Protein AF-A0A9D8WS83-F1 (afdb_monomer)

pLDDT: mean 85.5, std 15.94, range [33.78, 98.44]

Secondary structure (DSSP, 8-state):
------------S-----------THHHHHHHHHHHHHH-TTHHHHHHTT--HHHHHT--SHHHHHHHHHHH---SS-EEEETTEEEEE-SPPTTTSPPP-S-TT-EEEEE-SSEEEEEES-B-TT-HHHHHHHSHHHHTTTGGG-SEEEEE-TT---B-SHHHHHHHHHHHHTT--SEEEEEE-TT--GGG-THHHHHHHHTTTS-GGGEEEEES------SEEEEEEEEETTEEEEEEEEE-TTS---TTB--TTT-BPPSEE--TTTHHHHHHHTT---TT----

Mean predicted aligned error: 8.08 Å

Sequence (288 aa):
MKKVLSSLILIFLVLFSTYGASKNLKREKQIIYEVLSTQYAGFEDMTKKGFTKRKLKSAHDYDQLKDLLHTYINDSHLNIMIDDERIFSHAADSNTTNKSTDSANLFFYKETSNTLYIRCNDCTDSTPEYQKLGSSEFAFYRAELYDYIVLDFRSNAGGSDHPQMYFFYGLNKCNYNGTIIIVQDRWCFSSGEIYRTFYATCKDKFDMNKAFLVGTNSGGAQLYGNCILVEKENVRFFLPTTRMDDVELIEKYEGEGKGYKPDIYATKENLKEVIENLGADLSGIEFR

Foldseek 3Di:
DDDDDDPDDPPPDPPDPPVPPAPACPVVLVVVCVCCVPFFPCSVQLVVLPDDSVCSVPQRHLVSNLVSCVSRDQAQQKWKFFLNHTSDHLADDCVPAPAFPDDQQDWDWDDDPAEIEIAGNECAPVRVSNLLLLDPVNQAPPQQRHLEYEAHLELRAAHDLRSVLSSLVNCLVNLPAHAYEYEYDQNQHDSSLVVLSNCVRP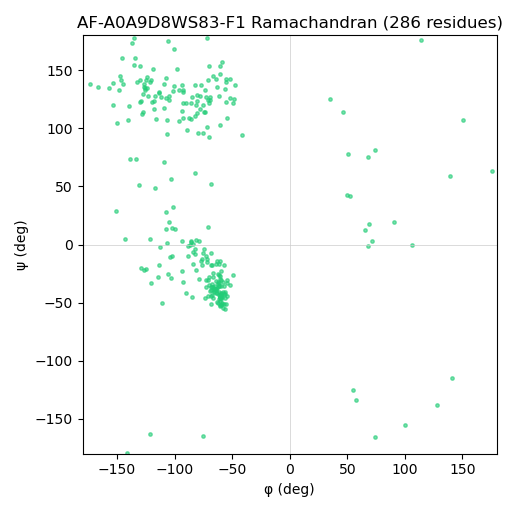VVRYDCVRYWYEEAAYQAHHQFDDWDWDDDPRMIIGHGRDGPPVRPDDPQQPHRRGHGGTPYYDGLVCRVVVVVVVPDDCPPPHGD

Solvent-accessible surface area (backbone atoms only — not comparable to full-atom values): 15866 Å² total; per-residue (Å²): 132,90,77,91,90,82,92,74,80,96,75,86,86,82,71,87,67,85,67,67,74,72,60,81,52,68,64,58,51,49,50,51,50,52,48,36,74,74,52,35,46,62,39,64,59,18,42,76,74,64,56,47,73,69,62,58,66,67,37,70,44,68,65,50,41,24,56,52,48,62,72,46,54,76,49,29,64,39,34,36,28,48,76,86,42,78,50,43,66,43,57,66,56,76,89,84,48,85,68,52,77,61,59,64,75,36,56,51,73,48,78,46,95,36,15,42,37,36,40,37,24,37,31,41,79,87,38,70,54,38,46,48,50,32,29,68,79,50,23,41,76,55,55,71,78,25,58,21,38,36,42,37,21,43,42,4,64,15,63,40,56,61,31,60,47,42,22,47,53,27,36,58,73,69,61,56,80,50,34,40,36,40,33,37,20,41,42,7,18,39,46,23,42,44,67,58,57,45,46,78,70,33,61,93,77,39,69,65,93,37,53,43,39,34,17,37,40,23,19,13,28,70,58,54,37,68,70,45,82,46,78,55,91,60,35,38,33,38,35,28,52,34,65,40,83,88,56,87,74,57,92,47,51,73,41,55,52,44,8,40,54,40,80,43,79,32,50,86,90,47,36,64,60,56,46,39,76,74,68,37,49,58,77,94,66,80,91,90

Structure (mmCIF, N/CA/C/O backbone):
data_AF-A0A9D8WS83-F1
#
_entry.id   AF-A0A9D8WS83-F1
#
loop_
_atom_site.group_PDB
_atom_site.id
_atom_site.type_symbol
_atom_site.label_atom_id
_atom_site.label_alt_id
_atom_site.label_comp_id
_atom_site.label_asym_id
_atom_site.label_entity_id
_atom_site.label_seq_id
_atom_site.pdbx_PDB_ins_code
_atom_site.Cartn_x
_atom_site.Cartn_y
_atom_site.Cartn_z
_atom_site.occupancy
_atom_site.B_iso_or_equiv
_atom_site.auth_seq_id
_atom_site.auth_comp_id
_atom_site.auth_asym_id
_atom_site.auth_atom_id
_atom_site.pdbx_PDB_model_num
ATOM 1 N N . MET A 1 1 ? 21.452 69.854 -35.857 1.00 36.94 1 MET A N 1
ATOM 2 C CA . MET A 1 1 ? 20.322 69.583 -36.777 1.00 36.94 1 MET A CA 1
ATOM 3 C C . MET A 1 1 ? 20.115 68.077 -36.864 1.00 36.94 1 MET A C 1
ATOM 5 O O . MET A 1 1 ? 21.103 67.413 -37.114 1.00 36.94 1 MET A O 1
ATOM 9 N N . LYS A 1 2 ? 18.872 67.601 -36.631 1.00 35.62 2 LYS A N 1
ATOM 10 C CA . LYS A 1 2 ? 18.161 66.475 -37.301 1.00 35.62 2 LYS A CA 1
ATOM 11 C C . LYS A 1 2 ? 19.030 65.268 -37.729 1.00 35.62 2 LYS A C 1
ATOM 13 O O . LYS A 1 2 ? 19.905 65.451 -38.554 1.00 35.62 2 LYS A O 1
ATOM 18 N N . LYS A 1 3 ? 18.801 64.003 -37.370 1.00 36.00 3 LYS A N 1
ATOM 19 C CA . LYS A 1 3 ? 17.596 63.181 -37.113 1.00 36.00 3 LYS A CA 1
ATOM 20 C C . LYS A 1 3 ? 18.138 61.830 -36.576 1.00 36.00 3 LYS A C 1
ATOM 22 O O . LYS A 1 3 ? 19.222 61.432 -36.975 1.00 36.00 3 LYS A O 1
ATOM 27 N N . VAL A 1 4 ? 17.535 61.216 -35.555 1.00 43.12 4 VAL A N 1
ATOM 28 C CA . VAL A 1 4 ? 16.593 60.079 -35.683 1.00 43.12 4 VAL A CA 1
ATOM 29 C C . VAL A 1 4 ? 17.092 58.988 -36.640 1.00 43.12 4 VAL A C 1
ATOM 31 O O . VAL A 1 4 ? 17.139 59.247 -37.838 1.00 43.12 4 VAL A O 1
ATOM 34 N N . LEU A 1 5 ? 17.376 57.788 -36.109 1.00 34.88 5 LEU A N 1
ATOM 35 C CA . LEU A 1 5 ? 16.748 56.497 -36.464 1.00 34.88 5 LEU A CA 1
ATOM 36 C C . LEU A 1 5 ? 17.737 55.326 -36.265 1.00 34.88 5 LEU A C 1
ATOM 38 O O . LEU A 1 5 ? 18.630 55.159 -37.082 1.00 34.88 5 LEU A O 1
ATOM 42 N N . SER A 1 6 ? 17.536 54.504 -35.227 1.00 36.91 6 SER A N 1
ATOM 43 C CA . SER A 1 6 ? 17.669 53.030 -35.291 1.00 36.91 6 SER A CA 1
ATOM 44 C C . SER A 1 6 ? 17.473 52.400 -33.906 1.00 36.91 6 SER A C 1
ATOM 46 O O . SER A 1 6 ? 18.365 51.767 -33.348 1.00 36.91 6 SER A O 1
ATOM 48 N N . SER A 1 7 ? 16.270 52.566 -33.353 1.00 43.56 7 SER A N 1
ATOM 49 C CA . SER A 1 7 ? 15.698 51.573 -32.445 1.00 43.56 7 SER A CA 1
ATOM 50 C C . SER A 1 7 ? 15.142 50.454 -33.319 1.00 43.56 7 SER A C 1
ATOM 52 O O . SER A 1 7 ? 14.039 50.593 -33.835 1.00 43.56 7 SER A O 1
ATOM 54 N N . LEU A 1 8 ? 15.893 49.378 -33.542 1.00 36.06 8 LEU A N 1
ATOM 55 C CA . LEU A 1 8 ? 15.329 48.155 -34.110 1.00 36.06 8 LEU A CA 1
ATOM 56 C C . LEU A 1 8 ? 16.099 46.930 -33.598 1.00 36.06 8 LEU A C 1
ATOM 58 O O . LEU A 1 8 ? 17.194 46.625 -34.048 1.00 36.06 8 LEU A O 1
ATOM 62 N N . ILE A 1 9 ? 15.437 46.238 -32.667 1.00 41.34 9 ILE A N 1
ATOM 63 C CA . ILE A 1 9 ? 15.479 44.784 -32.480 1.00 41.34 9 ILE A CA 1
ATOM 64 C C . ILE A 1 9 ? 16.823 44.224 -31.985 1.00 41.34 9 ILE A C 1
ATOM 66 O O . ILE A 1 9 ? 17.549 43.540 -32.694 1.00 41.34 9 ILE A O 1
ATOM 70 N N . LEU A 1 10 ? 17.085 44.427 -30.691 1.00 33.78 10 LEU A N 1
ATOM 71 C CA . LEU A 1 10 ? 17.868 43.488 -29.879 1.00 33.78 10 LEU A CA 1
ATOM 72 C C . LEU A 1 10 ? 16.980 42.924 -28.758 1.00 33.78 10 LEU A C 1
ATOM 74 O O . LEU A 1 10 ? 17.303 42.955 -27.577 1.00 33.78 10 LEU A O 1
ATOM 78 N N . ILE A 1 11 ? 15.795 42.468 -29.148 1.00 42.25 11 ILE A N 1
ATOM 79 C CA . ILE A 1 11 ? 14.919 41.612 -28.353 1.00 42.25 11 ILE A CA 1
ATOM 80 C C . ILE A 1 11 ? 14.624 40.456 -29.296 1.00 42.25 11 ILE A C 1
ATOM 82 O O . ILE A 1 11 ? 14.053 40.714 -30.346 1.00 42.25 11 ILE A O 1
ATOM 86 N N . PHE A 1 12 ? 15.106 39.263 -28.943 1.00 36.16 12 PHE A N 1
ATOM 87 C CA . PHE A 1 12 ? 14.869 37.916 -29.504 1.00 36.16 12 PHE A CA 1
ATOM 88 C C . PHE A 1 12 ? 16.178 37.109 -29.560 1.00 36.16 12 PHE A C 1
ATOM 90 O O . PHE A 1 12 ? 16.621 36.669 -30.611 1.00 36.16 12 PHE A O 1
ATOM 97 N N . LEU A 1 13 ? 16.815 36.909 -28.404 1.00 36.78 13 LEU A N 1
ATOM 98 C CA . LEU A 1 13 ? 17.758 35.796 -28.195 1.00 36.78 13 LEU A CA 1
ATOM 99 C C . LEU A 1 13 ? 17.787 35.343 -26.726 1.00 36.78 13 LEU A C 1
ATOM 101 O O . LEU A 1 13 ? 18.776 34.829 -26.225 1.00 36.78 13 LEU A O 1
ATOM 105 N N . VAL A 1 14 ? 16.655 35.518 -26.041 1.00 37.53 14 VAL A N 1
ATOM 106 C CA . VAL A 1 14 ? 16.323 34.800 -24.804 1.00 37.53 14 VAL A CA 1
ATOM 107 C C . VAL A 1 14 ? 14.905 34.257 -24.972 1.00 37.53 14 VAL A C 1
ATOM 109 O O . VAL A 1 14 ? 14.004 34.507 -24.181 1.00 37.53 14 VAL A O 1
ATOM 112 N N . LEU A 1 15 ? 14.677 33.563 -26.088 1.00 37.34 15 LEU A N 1
ATOM 113 C CA . LEU A 1 15 ? 13.663 32.526 -26.096 1.00 37.34 15 LEU A CA 1
ATOM 114 C C . LEU A 1 15 ? 14.368 31.268 -25.630 1.00 37.34 15 LEU A C 1
ATOM 116 O O . LEU A 1 15 ? 15.224 30.720 -26.321 1.00 37.34 15 LEU A O 1
ATOM 120 N N . PHE A 1 16 ? 14.009 30.873 -24.417 1.00 39.00 16 PHE A N 1
ATOM 121 C CA . PHE A 1 16 ? 14.108 29.519 -23.921 1.00 39.00 16 PHE A CA 1
ATOM 122 C C . PHE A 1 16 ? 13.664 28.539 -25.011 1.00 39.00 16 PHE A C 1
ATOM 124 O O . PHE A 1 16 ? 12.487 28.229 -25.158 1.00 39.00 16 PHE A O 1
ATOM 131 N N . SER A 1 17 ? 14.622 28.030 -25.773 1.00 36.72 17 SER A N 1
ATOM 132 C CA . SER A 1 17 ? 14.524 26.707 -26.354 1.00 36.72 17 SER A CA 1
ATOM 133 C C . SER A 1 17 ? 15.529 25.828 -25.625 1.00 36.72 17 SER A C 1
ATOM 135 O O . SER A 1 17 ? 16.507 25.355 -26.196 1.00 36.72 17 SER A O 1
ATOM 137 N N . THR A 1 18 ? 15.238 25.520 -24.362 1.00 41.53 18 THR A N 1
ATOM 138 C CA . THR A 1 18 ? 15.530 24.183 -23.831 1.00 41.53 18 THR A CA 1
ATOM 139 C C . THR A 1 18 ? 14.594 23.178 -24.519 1.00 41.53 18 THR A C 1
ATOM 141 O O . THR A 1 18 ? 13.868 22.433 -23.876 1.00 41.53 18 THR A O 1
ATOM 144 N N . TYR A 1 19 ? 14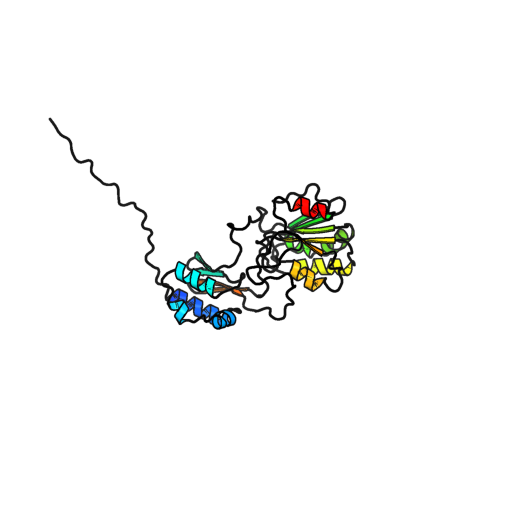.561 23.198 -25.855 1.00 42.25 19 TYR A N 1
ATOM 145 C CA . TYR A 1 19 ? 14.151 22.061 -26.653 1.00 42.25 19 TYR A CA 1
ATOM 146 C C . TYR A 1 19 ? 15.348 21.131 -26.574 1.00 42.25 19 TYR A C 1
ATOM 148 O O . TYR A 1 19 ? 16.372 21.361 -27.220 1.00 42.25 19 TYR A O 1
ATOM 156 N N . GLY A 1 20 ? 15.251 20.187 -25.639 1.00 41.47 20 GLY A N 1
ATOM 157 C CA . GLY A 1 20 ? 16.303 19.240 -25.331 1.00 41.47 20 GLY A CA 1
ATOM 158 C C . GLY A 1 20 ? 16.832 18.621 -26.615 1.00 41.47 20 GLY A C 1
ATOM 159 O O . GLY A 1 20 ? 16.077 18.055 -27.405 1.00 41.47 20 GLY A O 1
ATOM 160 N N . ALA A 1 21 ? 18.144 18.718 -26.822 1.00 44.22 21 ALA A N 1
ATOM 161 C CA . ALA A 1 21 ? 18.814 17.766 -27.686 1.00 44.22 21 ALA A CA 1
ATOM 162 C C . ALA A 1 21 ? 18.365 16.374 -27.219 1.00 44.22 21 ALA A C 1
ATOM 164 O O . ALA A 1 21 ? 18.505 16.076 -26.031 1.00 44.22 21 ALA A O 1
ATOM 165 N N . SER A 1 22 ? 17.763 15.566 -28.103 1.00 52.84 22 SER A N 1
ATOM 166 C CA . SER A 1 22 ? 17.285 14.235 -27.725 1.00 52.84 22 SER A CA 1
ATOM 167 C C . SER A 1 22 ? 18.463 13.482 -27.118 1.00 52.84 22 SER A C 1
ATOM 169 O O . SER A 1 22 ? 19.432 13.166 -27.822 1.00 52.84 22 SER A O 1
ATOM 171 N N . LYS A 1 23 ? 18.439 13.262 -25.803 1.00 64.88 23 LYS A N 1
ATOM 172 C CA . LYS A 1 23 ? 19.527 12.566 -25.131 1.00 64.88 23 LYS A CA 1
ATOM 173 C C . LYS A 1 23 ? 19.587 11.171 -25.738 1.00 64.88 23 LYS A C 1
ATOM 175 O O . LYS A 1 23 ? 18.567 10.505 -25.882 1.00 64.88 23 LYS A O 1
ATOM 180 N N . ASN A 1 24 ? 20.759 10.751 -26.201 1.00 75.44 24 ASN A N 1
ATOM 181 C CA . ASN A 1 24 ? 20.899 9.448 -26.837 1.00 75.44 24 ASN A CA 1
ATOM 182 C C . ASN A 1 24 ? 20.756 8.348 -25.774 1.00 75.44 24 ASN A C 1
ATOM 184 O O . ASN A 1 24 ? 21.750 7.935 -25.191 1.00 75.44 24 ASN A O 1
ATOM 188 N N . LEU A 1 25 ? 19.533 7.845 -25.576 1.00 88.31 25 LEU A N 1
ATOM 189 C CA . LEU A 1 25 ? 19.180 6.863 -24.539 1.00 88.31 25 LEU A CA 1
ATOM 190 C C . LEU A 1 25 ? 19.727 5.445 -24.789 1.00 88.31 25 LEU A C 1
ATOM 192 O O . LEU A 1 25 ? 19.215 4.459 -24.254 1.00 88.31 25 LEU A O 1
ATOM 196 N N . LYS A 1 26 ? 20.689 5.264 -25.702 1.00 92.50 26 LYS A N 1
ATOM 197 C CA . LYS A 1 26 ? 21.159 3.927 -26.095 1.00 92.50 26 LYS A CA 1
ATOM 198 C C . LYS A 1 26 ? 21.752 3.170 -24.907 1.00 92.50 26 LYS A C 1
ATOM 200 O O . LYS A 1 26 ? 21.512 1.964 -24.801 1.00 92.50 26 LYS A O 1
ATOM 205 N N . ARG A 1 27 ? 22.520 3.854 -24.052 1.00 94.19 27 ARG A N 1
ATOM 206 C CA . ARG A 1 27 ? 23.183 3.236 -22.899 1.00 94.19 27 ARG A CA 1
ATOM 207 C C . ARG A 1 27 ? 22.172 2.914 -21.803 1.00 94.19 27 ARG A C 1
ATOM 209 O O . ARG A 1 27 ? 22.120 1.776 -21.346 1.00 94.19 27 ARG A O 1
ATOM 216 N N . GLU A 1 28 ? 21.301 3.859 -21.491 1.00 95.19 28 GLU A N 1
ATOM 217 C CA . GLU A 1 28 ? 20.259 3.764 -20.473 1.00 95.19 28 GLU A CA 1
ATOM 218 C C . GLU A 1 28 ? 19.270 2.648 -20.805 1.00 95.19 28 GLU A C 1
ATOM 220 O O . GLU A 1 28 ? 19.011 1.782 -19.977 1.00 95.19 28 GLU A O 1
ATOM 225 N N . LYS A 1 29 ? 18.797 2.566 -22.057 1.00 96.00 29 LYS A N 1
ATOM 226 C CA . LYS A 1 29 ? 17.939 1.459 -22.514 1.00 96.00 29 LYS A CA 1
ATOM 227 C C . LYS A 1 29 ? 18.622 0.098 -22.386 1.00 96.00 29 LYS A C 1
ATOM 229 O O . LYS A 1 29 ? 17.960 -0.903 -22.121 1.00 96.00 29 LYS A O 1
ATOM 234 N N . GLN A 1 30 ? 19.936 0.023 -22.608 1.00 96.69 30 GLN A N 1
ATOM 235 C CA . GLN A 1 30 ? 20.667 -1.226 -22.412 1.00 96.69 30 GLN A CA 1
ATOM 236 C C . GLN A 1 30 ? 20.700 -1.617 -20.932 1.00 96.69 30 GLN A C 1
ATOM 238 O O . GLN A 1 30 ? 20.410 -2.773 -20.635 1.00 96.69 30 GLN A O 1
ATOM 243 N N . ILE A 1 31 ? 21.000 -0.665 -20.047 1.00 97.38 31 ILE A N 1
ATOM 244 C CA . ILE A 1 31 ? 21.017 -0.865 -18.593 1.00 97.38 31 ILE A CA 1
ATOM 245 C C . ILE A 1 31 ? 19.630 -1.284 -18.093 1.00 97.38 31 ILE A C 1
ATOM 247 O O . ILE A 1 31 ? 19.518 -2.292 -17.405 1.00 97.38 31 ILE A O 1
ATOM 251 N N . ILE A 1 32 ? 18.570 -0.578 -18.502 1.00 97.50 32 ILE A N 1
ATOM 252 C CA . ILE A 1 32 ? 17.177 -0.902 -18.155 1.00 97.50 32 ILE A CA 1
ATOM 253 C C . ILE A 1 32 ? 16.830 -2.324 -18.553 1.00 97.50 32 ILE A C 1
ATOM 255 O O . ILE A 1 32 ? 16.353 -3.087 -17.720 1.00 97.50 32 ILE A O 1
ATOM 259 N N . TYR A 1 33 ? 17.098 -2.714 -19.800 1.00 97.81 33 TYR A N 1
ATOM 260 C CA . TYR A 1 33 ? 16.803 -4.079 -20.217 1.00 97.81 33 TYR A CA 1
ATOM 261 C C . TYR A 1 33 ? 17.580 -5.106 -19.394 1.00 97.81 33 TYR A C 1
ATOM 263 O O . TYR A 1 33 ? 17.004 -6.098 -18.971 1.00 97.81 33 TYR A O 1
ATOM 271 N N . GLU A 1 34 ? 18.879 -4.881 -19.189 1.00 98.06 34 GLU A N 1
ATOM 272 C CA . GLU A 1 34 ? 19.750 -5.796 -18.453 1.00 98.06 34 GLU A CA 1
ATOM 273 C C . GLU A 1 34 ? 19.267 -5.988 -17.014 1.00 98.06 34 GLU A C 1
ATOM 275 O O . GLU A 1 34 ? 19.015 -7.124 -16.613 1.00 98.06 34 GLU A O 1
ATOM 280 N N . VAL A 1 35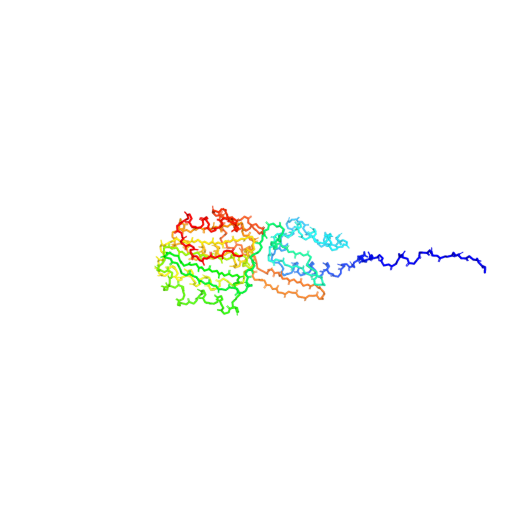 ? 19.051 -4.895 -16.277 1.00 97.94 35 VAL A N 1
ATOM 281 C CA . VAL A 1 35 ? 18.595 -4.932 -14.882 1.00 97.94 35 VAL A CA 1
ATOM 282 C C . VAL A 1 35 ? 17.209 -5.565 -14.778 1.00 97.94 35 VAL A C 1
ATOM 284 O O . VAL A 1 35 ? 17.042 -6.509 -14.009 1.00 97.94 35 VAL A O 1
ATOM 287 N N . LEU A 1 36 ? 16.240 -5.134 -15.597 1.00 97.31 36 LEU A N 1
ATOM 288 C CA . LEU A 1 36 ? 14.902 -5.728 -15.576 1.00 97.31 36 LEU A CA 1
ATOM 289 C C . LEU A 1 36 ? 14.954 -7.226 -15.913 1.00 97.31 36 LEU A C 1
ATOM 291 O O . LEU A 1 36 ? 14.380 -8.036 -15.202 1.00 97.31 36 LEU A O 1
ATOM 295 N N . SER A 1 37 ? 15.701 -7.629 -16.941 1.00 97.38 37 SER A N 1
ATOM 296 C CA . SER A 1 37 ? 15.745 -9.037 -17.363 1.00 97.38 37 SER A CA 1
ATOM 297 C C . SER A 1 37 ? 16.433 -9.993 -16.388 1.00 97.38 37 SER A C 1
ATOM 299 O O . SER A 1 37 ? 16.271 -11.202 -16.524 1.00 97.38 37 SER A O 1
ATOM 301 N N . THR A 1 38 ? 17.226 -9.472 -15.450 1.00 97.00 38 THR A N 1
ATOM 302 C CA . THR A 1 38 ? 18.061 -10.292 -14.559 1.00 97.00 38 THR A CA 1
ATOM 303 C C . THR A 1 38 ? 17.646 -10.222 -13.097 1.00 97.00 38 THR A C 1
ATOM 305 O O . THR A 1 38 ? 17.902 -11.173 -12.367 1.00 97.00 38 THR A O 1
ATOM 308 N N . GLN A 1 39 ? 17.042 -9.115 -12.660 1.00 96.81 39 GLN A N 1
ATOM 309 C CA . GLN A 1 39 ? 16.780 -8.855 -11.241 1.00 96.81 39 GLN A CA 1
ATOM 310 C C . GLN A 1 39 ? 15.311 -8.557 -10.934 1.00 96.81 39 GLN A C 1
ATOM 312 O O . GLN A 1 39 ? 14.900 -8.704 -9.787 1.00 96.81 39 GLN A O 1
ATOM 317 N N . TYR A 1 40 ? 14.518 -8.135 -11.922 1.00 96.44 40 TYR A N 1
ATOM 318 C CA . TYR A 1 40 ? 13.133 -7.743 -11.689 1.00 96.44 40 TYR A CA 1
ATOM 319 C C . TYR A 1 40 ? 12.186 -8.942 -11.720 1.00 96.44 40 TYR A C 1
ATOM 321 O O . TYR A 1 40 ? 12.064 -9.626 -12.738 1.00 96.44 40 TYR A O 1
ATOM 329 N N . ALA A 1 41 ? 11.463 -9.154 -10.619 1.00 95.06 41 ALA A N 1
ATOM 330 C CA . ALA A 1 41 ? 10.535 -10.275 -10.474 1.00 95.06 41 ALA A CA 1
ATOM 331 C C . ALA A 1 41 ? 9.388 -10.253 -11.499 1.00 95.06 41 ALA A C 1
ATOM 333 O O . ALA A 1 41 ? 8.946 -11.302 -11.962 1.00 95.06 41 ALA A O 1
ATOM 334 N N . GLY A 1 42 ? 8.924 -9.064 -11.894 1.00 93.75 42 GLY A N 1
ATOM 335 C CA . GLY A 1 42 ? 7.839 -8.904 -12.866 1.00 93.75 42 GLY A CA 1
ATOM 336 C C . GLY A 1 42 ? 8.270 -9.026 -14.332 1.00 93.75 42 GLY A C 1
ATOM 337 O O . GLY A 1 42 ? 7.450 -8.820 -15.229 1.00 93.75 42 GLY A O 1
ATOM 338 N N . PHE A 1 43 ? 9.538 -9.345 -14.629 1.00 95.94 43 PHE A N 1
ATOM 339 C CA . PHE A 1 43 ? 10.016 -9.370 -16.015 1.00 95.94 43 PHE A CA 1
ATOM 340 C C . PHE A 1 43 ? 9.300 -10.421 -16.870 1.00 95.94 43 PHE A C 1
ATOM 342 O O . PHE A 1 43 ? 8.986 -10.157 -18.032 1.00 95.94 43 PHE A O 1
ATOM 349 N N . GLU A 1 44 ? 8.980 -11.589 -16.308 1.00 93.94 44 GLU A N 1
ATOM 350 C CA . GLU A 1 44 ? 8.243 -12.625 -17.036 1.00 93.94 44 GLU A CA 1
ATOM 351 C C . GLU A 1 44 ? 6.866 -12.116 -17.500 1.00 93.94 44 GLU A C 1
ATOM 353 O O . GLU A 1 44 ? 6.497 -12.306 -18.662 1.00 93.94 44 GLU A O 1
ATOM 358 N N . ASP A 1 45 ? 6.145 -11.369 -16.661 1.00 91.94 45 ASP A N 1
ATOM 359 C CA . ASP A 1 45 ? 4.854 -10.772 -17.024 1.00 91.94 45 ASP A CA 1
ATOM 360 C C . ASP A 1 45 ? 4.990 -9.739 -18.141 1.00 91.94 45 ASP A C 1
ATOM 362 O O . ASP A 1 45 ? 4.169 -9.701 -19.065 1.00 91.94 45 ASP A O 1
ATOM 366 N N . MET A 1 46 ? 6.065 -8.944 -18.116 1.00 94.94 46 MET A N 1
ATOM 367 C CA . MET A 1 46 ? 6.380 -8.040 -19.220 1.00 94.94 46 MET A CA 1
ATOM 368 C C . MET A 1 46 ? 6.563 -8.832 -20.522 1.00 94.94 46 MET A C 1
ATOM 370 O O . MET A 1 46 ? 6.013 -8.453 -21.561 1.00 94.94 46 MET A O 1
ATOM 374 N N . THR A 1 47 ? 7.302 -9.948 -20.488 1.00 96.31 47 THR A N 1
ATOM 375 C CA . THR A 1 47 ? 7.520 -10.781 -21.683 1.00 96.31 47 THR A CA 1
ATOM 376 C C . THR A 1 47 ? 6.241 -11.452 -22.183 1.00 96.31 47 THR A C 1
ATOM 378 O O . THR A 1 47 ? 6.026 -11.475 -23.395 1.00 96.31 47 THR A O 1
ATOM 381 N N . LYS A 1 48 ? 5.341 -11.893 -21.291 1.00 95.38 48 LYS A N 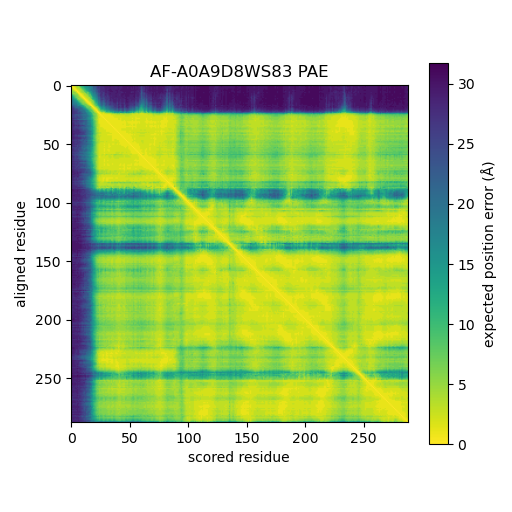1
ATOM 382 C CA . LYS A 1 48 ? 4.013 -12.434 -21.645 1.00 95.38 48 LYS A CA 1
ATOM 383 C C . LYS A 1 48 ? 3.141 -11.397 -22.356 1.00 95.38 48 LYS A C 1
ATOM 385 O O . LYS A 1 48 ? 2.444 -11.731 -23.309 1.00 95.38 48 LYS A O 1
ATOM 390 N N . LYS A 1 49 ? 3.250 -10.120 -21.974 1.00 95.19 49 LYS A N 1
ATOM 391 C CA . LYS A 1 49 ? 2.636 -8.984 -22.692 1.00 95.19 49 LYS A CA 1
ATOM 392 C C . LYS A 1 49 ? 3.364 -8.629 -23.999 1.00 95.19 49 LYS A C 1
ATOM 394 O O . LYS A 1 49 ? 2.930 -7.757 -24.748 1.00 95.19 49 LYS A O 1
ATOM 399 N N . GLY A 1 50 ? 4.477 -9.294 -24.303 1.00 96.44 50 GLY A N 1
ATOM 400 C CA . GLY A 1 50 ? 5.259 -9.122 -25.522 1.00 96.44 50 GLY A CA 1
ATOM 401 C C . GLY A 1 50 ? 6.366 -8.074 -25.419 1.00 96.44 50 GLY A C 1
ATOM 402 O O . GLY A 1 50 ? 6.798 -7.567 -26.459 1.00 96.44 50 GLY A O 1
ATOM 403 N N . PHE A 1 51 ? 6.810 -7.694 -24.218 1.00 97.38 51 PHE A N 1
ATOM 404 C CA . PHE A 1 51 ? 7.981 -6.834 -24.040 1.00 97.38 51 PHE A CA 1
ATOM 405 C C . PHE A 1 51 ? 9.244 -7.524 -24.566 1.00 97.38 51 PHE A C 1
ATOM 407 O O . PHE A 1 51 ? 9.480 -8.703 -24.319 1.00 97.38 51 PHE A O 1
ATOM 414 N N . THR A 1 52 ? 10.080 -6.790 -25.303 1.00 96.75 52 THR A N 1
ATOM 415 C CA . THR A 1 52 ? 11.351 -7.306 -25.833 1.00 96.75 52 THR A CA 1
ATOM 416 C C . THR A 1 52 ? 12.407 -6.208 -25.861 1.00 96.75 52 THR A C 1
ATOM 418 O O . THR A 1 52 ? 12.086 -5.020 -25.951 1.00 96.75 52 THR A O 1
ATOM 421 N N . LYS A 1 53 ? 13.689 -6.594 -25.924 1.00 96.62 53 LYS A N 1
ATOM 422 C CA . LYS A 1 53 ? 14.803 -5.646 -26.119 1.00 96.62 53 LYS A CA 1
ATOM 423 C C . LYS A 1 53 ? 14.622 -4.780 -27.366 1.00 96.62 53 LYS A C 1
ATOM 425 O O . LYS A 1 53 ? 15.048 -3.628 -27.387 1.00 96.62 53 LYS A O 1
ATOM 430 N N . ARG A 1 54 ? 14.009 -5.331 -28.423 1.00 96.31 54 ARG A N 1
ATOM 431 C CA . ARG A 1 54 ? 13.725 -4.607 -29.671 1.00 96.31 54 ARG A CA 1
ATOM 432 C C . ARG A 1 54 ? 12.687 -3.505 -29.456 1.00 96.31 54 ARG A C 1
ATOM 434 O O . ARG A 1 54 ? 12.917 -2.404 -29.942 1.00 96.31 54 ARG A O 1
ATOM 441 N N . LYS A 1 55 ? 11.610 -3.782 -28.709 1.00 95.75 55 LYS A N 1
ATOM 442 C CA . LYS A 1 55 ? 10.598 -2.775 -28.344 1.00 95.75 55 LYS A CA 1
ATOM 443 C C . LYS A 1 55 ? 11.185 -1.675 -27.463 1.00 95.75 55 LYS A C 1
ATOM 445 O O . LYS A 1 55 ? 10.949 -0.508 -27.719 1.00 95.75 55 LYS A O 1
ATOM 450 N N . LEU A 1 56 ? 12.028 -2.020 -26.488 1.00 95.12 56 LEU A N 1
ATOM 451 C CA . LEU A 1 56 ? 12.697 -0.992 -25.685 1.00 95.12 56 LEU A CA 1
ATOM 452 C C . LEU A 1 56 ? 13.569 -0.076 -26.551 1.00 95.12 56 LEU A C 1
ATOM 454 O O . LEU A 1 56 ? 13.521 1.143 -26.427 1.00 95.12 56 LEU A O 1
ATOM 458 N N . LYS A 1 57 ? 14.333 -0.653 -27.488 1.00 93.44 57 LYS A N 1
ATOM 459 C CA . LYS A 1 57 ? 15.199 0.110 -28.396 1.00 93.44 57 LYS A CA 1
ATOM 460 C C . LYS A 1 57 ? 14.448 1.098 -29.292 1.00 93.44 57 LYS A C 1
ATOM 462 O O . LYS A 1 57 ? 15.096 2.069 -29.683 1.00 93.44 57 LYS A O 1
ATOM 467 N N . SER A 1 58 ? 13.165 0.872 -29.598 1.00 94.00 58 SER A N 1
ATOM 468 C CA . SER A 1 58 ? 12.379 1.762 -30.463 1.00 94.00 58 SER A CA 1
ATOM 469 C C . SER A 1 58 ? 11.927 3.057 -29.791 1.00 94.00 58 SER A C 1
ATOM 471 O O . SER A 1 58 ? 11.511 3.951 -30.507 1.00 94.00 58 SER A O 1
ATOM 473 N N . ALA A 1 59 ? 12.029 3.194 -28.465 1.00 93.19 59 ALA A N 1
ATOM 474 C CA . ALA A 1 59 ? 11.809 4.483 -27.809 1.00 93.19 59 ALA A CA 1
ATOM 475 C C . ALA A 1 59 ? 12.958 5.449 -28.147 1.00 93.19 59 ALA A C 1
ATOM 477 O O . ALA A 1 59 ? 14.129 5.130 -27.902 1.00 93.19 59 ALA A O 1
ATOM 478 N N . HIS A 1 60 ? 12.647 6.600 -28.736 1.00 89.88 60 HIS A N 1
ATOM 479 C CA . HIS A 1 60 ? 13.645 7.567 -29.207 1.00 89.88 60 HIS A CA 1
ATOM 480 C C . HIS A 1 60 ? 13.981 8.659 -28.184 1.00 89.88 60 HIS A C 1
ATOM 482 O O . HIS A 1 60 ? 15.080 9.209 -28.230 1.00 89.88 60 HIS A O 1
ATOM 488 N N . ASP A 1 61 ? 13.077 8.913 -27.245 1.00 88.56 61 ASP A N 1
ATOM 489 C CA . ASP A 1 61 ? 13.169 9.935 -26.205 1.00 88.56 61 ASP A CA 1
ATOM 490 C C . ASP A 1 61 ? 12.604 9.404 -24.870 1.00 88.56 61 ASP A C 1
ATOM 492 O O . ASP A 1 61 ? 12.228 8.231 -24.760 1.00 88.56 61 ASP A O 1
ATOM 496 N N . TYR A 1 62 ? 12.615 10.250 -23.835 1.00 89.44 62 TYR A N 1
ATOM 497 C CA . TYR A 1 62 ? 12.150 9.887 -22.496 1.00 89.44 62 TYR A CA 1
ATOM 498 C C . TYR A 1 62 ? 10.647 9.629 -22.434 1.00 89.44 62 TYR A C 1
ATOM 500 O O . TYR A 1 62 ? 10.237 8.720 -21.717 1.00 89.44 62 TYR A O 1
ATOM 508 N N . ASP A 1 63 ? 9.839 10.377 -23.180 1.00 89.12 63 ASP A N 1
ATOM 509 C CA . ASP A 1 63 ? 8.381 10.254 -23.135 1.00 89.12 63 ASP A CA 1
ATOM 510 C C . ASP A 1 63 ? 7.933 8.941 -23.780 1.00 89.12 63 ASP A C 1
ATOM 512 O O . ASP A 1 63 ? 7.205 8.162 -23.170 1.00 89.12 63 ASP A O 1
ATOM 516 N N . GLN A 1 64 ? 8.500 8.589 -24.936 1.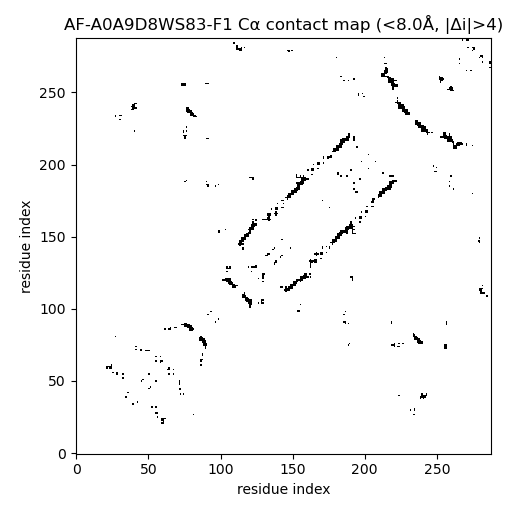00 92.62 64 GLN A N 1
ATOM 517 C CA . GLN A 1 64 ? 8.280 7.279 -25.550 1.00 92.62 64 GLN A CA 1
ATOM 518 C C . GLN A 1 64 ? 8.780 6.133 -24.665 1.00 92.62 64 GLN A C 1
ATOM 520 O O . GLN A 1 64 ? 8.206 5.042 -24.678 1.00 92.62 64 GLN A O 1
ATOM 525 N N . LEU A 1 65 ? 9.871 6.342 -23.919 1.00 93.44 65 LEU A N 1
ATOM 526 C CA . LEU A 1 65 ? 10.375 5.346 -22.977 1.00 93.44 65 LEU A CA 1
ATOM 527 C C . LEU A 1 65 ? 9.412 5.168 -21.794 1.00 93.44 65 LEU A C 1
ATOM 529 O O . LEU A 1 65 ? 9.114 4.024 -21.450 1.00 93.44 65 LEU A O 1
ATOM 533 N N . LYS A 1 66 ? 8.900 6.265 -21.220 1.00 92.06 66 LYS A N 1
ATOM 534 C CA . LYS A 1 66 ? 7.876 6.267 -20.163 1.00 92.06 66 LYS A CA 1
ATOM 535 C C . LYS A 1 66 ? 6.629 5.513 -20.623 1.00 92.06 66 LYS A C 1
ATOM 537 O O . LYS A 1 66 ? 6.259 4.521 -19.997 1.00 92.06 66 LYS A O 1
ATOM 542 N N . ASP A 1 67 ? 6.046 5.910 -21.753 1.00 91.44 67 ASP A N 1
ATOM 543 C CA . ASP A 1 67 ? 4.830 5.303 -22.312 1.00 91.44 67 ASP A CA 1
ATOM 544 C C . ASP A 1 67 ? 5.001 3.803 -22.561 1.00 91.44 67 ASP A C 1
ATOM 546 O O . ASP A 1 67 ? 4.134 2.982 -22.234 1.00 91.44 67 ASP A O 1
ATOM 550 N N . LEU A 1 68 ? 6.158 3.417 -23.110 1.00 94.81 68 LEU A N 1
ATOM 551 C CA . LEU A 1 68 ? 6.476 2.017 -23.328 1.00 94.81 68 LEU A CA 1
ATOM 552 C C . LEU A 1 68 ? 6.528 1.260 -21.997 1.00 94.81 68 LEU A C 1
ATOM 554 O O . LEU A 1 68 ? 5.897 0.215 -21.875 1.00 94.81 68 LEU A O 1
ATOM 558 N N . LEU A 1 69 ? 7.261 1.759 -21.002 1.00 94.31 69 LEU A N 1
ATOM 559 C CA . LEU A 1 69 ? 7.385 1.097 -19.702 1.00 94.31 69 LEU A CA 1
ATOM 560 C C . LEU A 1 69 ? 6.021 0.970 -19.002 1.00 94.31 69 LEU A C 1
ATOM 562 O O . LEU A 1 69 ? 5.686 -0.131 -18.568 1.00 94.31 69 LEU A O 1
ATOM 566 N N . HIS A 1 70 ? 5.189 2.018 -19.019 1.00 90.94 70 HIS A N 1
ATOM 567 C CA . HIS A 1 70 ? 3.808 1.998 -18.511 1.00 90.94 70 HIS A CA 1
ATOM 568 C C . HIS A 1 70 ? 2.876 1.024 -19.237 1.00 90.94 70 HIS A C 1
ATOM 570 O O . HIS A 1 70 ? 1.914 0.535 -18.653 1.00 90.94 70 HIS A O 1
ATOM 576 N N . THR A 1 71 ? 3.164 0.686 -20.493 1.00 92.06 71 THR A N 1
ATOM 577 C CA . THR A 1 71 ? 2.385 -0.322 -21.227 1.00 92.06 71 THR A CA 1
ATOM 578 C C . THR A 1 71 ? 2.666 -1.745 -20.729 1.00 92.06 71 THR A C 1
ATOM 580 O O . THR A 1 71 ? 1.773 -2.596 -20.723 1.00 92.06 71 THR A O 1
ATOM 583 N N . TYR A 1 72 ? 3.913 -2.047 -20.349 1.00 93.44 72 TYR A N 1
ATOM 584 C CA . TYR A 1 72 ? 4.336 -3.424 -20.053 1.00 93.44 72 TYR A CA 1
ATOM 585 C C . TYR A 1 72 ? 4.448 -3.731 -18.562 1.00 93.44 72 TYR A C 1
ATOM 587 O O . TYR A 1 72 ? 4.240 -4.882 -18.172 1.00 93.44 72 TYR A O 1
ATOM 595 N N . ILE A 1 73 ? 4.743 -2.735 -17.736 1.00 90.94 73 ILE A N 1
ATOM 596 C CA . ILE A 1 73 ? 4.896 -2.895 -16.292 1.00 90.94 73 ILE A CA 1
ATOM 597 C C . ILE A 1 73 ? 3.552 -2.607 -15.626 1.00 90.94 73 ILE A C 1
ATOM 599 O O . ILE A 1 73 ? 2.895 -1.631 -15.955 1.00 90.94 73 ILE A O 1
ATOM 603 N N . ASN A 1 74 ? 3.141 -3.474 -14.702 1.00 85.94 74 ASN A N 1
ATOM 604 C CA . ASN A 1 74 ? 1.982 -3.248 -13.840 1.00 85.94 74 ASN A CA 1
ATOM 605 C C . ASN A 1 74 ? 2.377 -3.592 -12.403 1.00 85.94 74 ASN A C 1
ATOM 607 O O . ASN A 1 74 ? 2.068 -4.680 -11.920 1.00 85.94 74 ASN A O 1
ATOM 611 N N . ASP A 1 75 ? 3.166 -2.704 -11.808 1.00 87.75 75 ASP A N 1
ATOM 612 C CA . ASP A 1 75 ? 3.834 -2.887 -10.524 1.00 87.75 75 ASP A CA 1
ATOM 613 C C . ASP A 1 75 ? 4.080 -1.516 -9.890 1.00 87.75 75 ASP A C 1
ATOM 615 O O . ASP A 1 75 ? 4.742 -0.659 -10.489 1.00 87.75 75 ASP A O 1
ATOM 619 N N . SER A 1 76 ? 3.517 -1.311 -8.702 1.00 86.56 76 SER A N 1
ATOM 620 C CA . SER A 1 76 ? 3.610 -0.048 -7.967 1.00 86.56 76 SER A CA 1
ATOM 621 C C . SER A 1 76 ? 4.893 0.092 -7.145 1.00 86.56 76 SER A C 1
ATOM 623 O O . SER A 1 76 ? 5.237 1.213 -6.761 1.00 86.56 76 SER A O 1
ATOM 625 N N . HIS A 1 77 ? 5.617 -1.000 -6.882 1.00 87.88 77 HIS A N 1
ATOM 626 C CA . HIS A 1 77 ? 6.919 -0.979 -6.211 1.00 87.88 77 HIS A CA 1
ATOM 627 C C . HIS A 1 77 ? 8.048 -0.578 -7.150 1.00 87.88 77 HIS A C 1
ATOM 629 O O . HIS A 1 77 ? 9.033 0.001 -6.696 1.00 87.88 77 HIS A O 1
ATOM 635 N N . LEU A 1 78 ? 7.931 -0.867 -8.448 1.00 91.19 78 LEU A N 1
ATOM 636 C CA . LEU A 1 78 ? 8.986 -0.540 -9.399 1.00 91.19 78 LEU A CA 1
ATOM 637 C C . LEU A 1 78 ? 9.076 0.976 -9.647 1.00 91.19 78 LEU A C 1
ATOM 639 O O . LEU A 1 78 ? 8.136 1.637 -10.094 1.00 91.19 78 LEU A O 1
ATOM 643 N N . ASN A 1 79 ? 10.267 1.521 -9.416 1.00 92.25 79 ASN A N 1
ATOM 644 C CA . ASN A 1 79 ? 10.659 2.870 -9.787 1.00 92.25 79 ASN A CA 1
ATOM 645 C C . ASN A 1 79 ? 11.920 2.830 -10.646 1.00 92.25 79 ASN A C 1
ATOM 647 O O . ASN A 1 79 ? 12.880 2.134 -10.308 1.00 92.25 79 ASN A O 1
ATOM 651 N N . ILE A 1 80 ? 11.932 3.601 -11.731 1.00 94.44 80 ILE A N 1
ATOM 652 C CA . ILE A 1 80 ? 13.113 3.767 -12.576 1.00 94.44 80 ILE A CA 1
ATOM 653 C C . ILE A 1 80 ? 13.384 5.259 -12.743 1.00 94.44 80 ILE A C 1
ATOM 655 O O . ILE A 1 80 ? 12.493 6.027 -13.118 1.00 94.44 80 ILE A O 1
ATOM 659 N N . MET A 1 81 ? 14.627 5.662 -12.493 1.00 94.25 81 MET A N 1
ATOM 660 C CA . MET A 1 81 ? 15.107 7.031 -12.646 1.00 94.25 81 MET A CA 1
ATOM 661 C C . MET A 1 81 ? 16.307 7.077 -13.591 1.00 94.25 81 MET A C 1
ATOM 663 O O . MET A 1 81 ? 17.147 6.178 -13.571 1.00 94.25 81 MET A O 1
ATOM 667 N N . ILE A 1 82 ? 16.402 8.134 -14.393 1.00 92.88 82 ILE A N 1
ATOM 668 C CA . ILE A 1 82 ? 17.554 8.451 -15.240 1.00 92.88 82 ILE A CA 1
ATOM 669 C C . ILE A 1 82 ? 17.947 9.906 -14.968 1.00 92.88 82 ILE A C 1
ATOM 671 O O . ILE A 1 82 ? 17.113 10.787 -15.136 1.00 92.88 82 ILE A O 1
ATOM 675 N N . ASP A 1 83 ? 19.197 10.164 -14.571 1.00 90.12 83 ASP A N 1
ATOM 676 C CA . ASP A 1 83 ? 19.691 11.517 -14.233 1.00 90.12 83 ASP A CA 1
ATOM 677 C C . ASP A 1 83 ? 18.770 12.261 -13.251 1.00 90.12 83 ASP A C 1
ATOM 679 O O . ASP A 1 83 ? 18.454 13.435 -13.423 1.00 90.12 83 ASP A O 1
ATOM 683 N N . ASP A 1 84 ? 18.293 11.534 -12.242 1.00 84.94 84 ASP A N 1
ATOM 684 C CA . ASP A 1 84 ? 17.342 11.997 -11.225 1.00 84.94 84 ASP A CA 1
ATOM 685 C C . ASP A 1 84 ? 15.916 12.290 -11.724 1.00 84.94 84 ASP A C 1
ATOM 687 O O . ASP A 1 84 ? 15.024 12.563 -10.919 1.00 84.94 84 ASP A O 1
ATOM 691 N N . GLU A 1 85 ? 15.647 12.129 -13.020 1.00 86.50 85 GLU A N 1
ATOM 692 C CA . GLU A 1 85 ? 14.300 12.177 -13.576 1.00 86.50 85 GLU A CA 1
ATOM 693 C C . GLU A 1 85 ? 13.618 10.810 -13.453 1.00 86.50 85 GLU A C 1
ATOM 695 O O . GLU A 1 85 ? 14.133 9.785 -13.902 1.00 86.50 85 GLU A O 1
ATOM 700 N N . ARG A 1 86 ? 12.423 10.783 -12.859 1.00 85.50 86 ARG A N 1
ATOM 701 C CA . ARG A 1 86 ? 11.608 9.568 -12.751 1.00 85.50 86 ARG A CA 1
ATOM 702 C C . ARG A 1 86 ? 10.981 9.240 -14.107 1.00 85.50 86 ARG A C 1
ATOM 704 O O . ARG A 1 86 ? 10.126 9.974 -14.596 1.00 85.50 86 ARG A O 1
ATOM 711 N N . ILE A 1 87 ? 11.384 8.116 -14.691 1.00 89.25 87 ILE A N 1
ATOM 712 C CA . ILE A 1 87 ? 10.890 7.634 -15.990 1.00 89.25 87 ILE A CA 1
ATOM 713 C C . ILE A 1 87 ? 9.857 6.510 -15.864 1.00 89.25 87 ILE A C 1
ATOM 715 O O . ILE A 1 87 ? 9.253 6.120 -16.856 1.00 89.25 87 ILE A O 1
ATOM 719 N N . PHE A 1 88 ? 9.659 5.963 -14.666 1.00 84.44 88 PHE A N 1
ATOM 720 C CA . PHE A 1 88 ? 8.564 5.040 -14.392 1.00 84.44 88 PHE A CA 1
ATOM 721 C C . PHE A 1 88 ? 8.224 5.024 -12.899 1.00 84.44 88 PHE A C 1
ATOM 723 O O . PHE A 1 88 ? 9.123 4.952 -12.059 1.00 84.44 88 PHE A O 1
ATOM 730 N N . SER A 1 89 ? 6.929 5.075 -12.580 1.00 79.19 89 SER A N 1
ATOM 731 C CA . SER A 1 89 ? 6.366 4.744 -11.266 1.00 79.19 89 SER A CA 1
ATOM 732 C C . SER A 1 89 ? 4.849 4.609 -11.378 1.00 79.19 89 SER A C 1
ATOM 734 O O . SER A 1 89 ? 4.209 5.459 -11.990 1.00 79.19 89 SER A O 1
ATOM 736 N N . HIS A 1 90 ? 4.276 3.575 -10.763 1.00 70.56 90 HIS A N 1
ATOM 737 C CA . HIS A 1 90 ? 2.822 3.424 -10.617 1.00 70.56 90 HIS A CA 1
ATOM 738 C C . HIS A 1 90 ? 2.288 3.851 -9.244 1.00 70.56 90 HIS A C 1
ATOM 740 O O . HIS A 1 90 ? 1.130 3.592 -8.922 1.00 70.56 90 HIS A O 1
ATOM 746 N N . ALA A 1 91 ? 3.100 4.556 -8.450 1.00 65.75 91 ALA A N 1
ATOM 747 C CA . ALA A 1 91 ? 2.600 5.192 -7.240 1.00 65.75 91 ALA A CA 1
ATOM 748 C C . ALA A 1 91 ? 1.511 6.223 -7.588 1.00 65.75 91 ALA A C 1
ATOM 750 O O . ALA A 1 91 ? 1.492 6.782 -8.687 1.00 65.75 91 ALA A O 1
ATOM 751 N N . ALA A 1 92 ? 0.612 6.470 -6.638 1.00 61.62 92 ALA A N 1
ATOM 752 C CA . ALA A 1 92 ? -0.475 7.433 -6.770 1.00 61.62 92 ALA A CA 1
ATOM 753 C C . ALA A 1 92 ? 0.057 8.793 -7.216 1.00 61.62 92 ALA A C 1
ATOM 755 O O . ALA A 1 92 ? 1.127 9.232 -6.786 1.00 61.62 92 ALA A O 1
ATOM 756 N N . ASP A 1 93 ? -0.713 9.457 -8.073 1.00 56.47 93 ASP A N 1
ATOM 757 C CA . ASP A 1 93 ? -0.467 10.836 -8.446 1.00 56.47 93 ASP A CA 1
ATOM 758 C C . ASP A 1 93 ? -1.351 11.780 -7.618 1.00 56.47 93 ASP A C 1
ATOM 760 O O . ASP A 1 93 ? -2.451 11.449 -7.172 1.00 56.47 93 ASP A O 1
ATOM 764 N N . SER A 1 94 ? -0.864 12.998 -7.397 1.00 54.06 94 SER A N 1
ATOM 765 C CA . SER A 1 94 ? -1.602 14.040 -6.671 1.00 54.06 94 SER A CA 1
ATOM 766 C C . SER A 1 94 ? -2.820 14.566 -7.429 1.00 54.06 94 SER A C 1
ATOM 768 O O . SER A 1 94 ? -3.576 15.361 -6.883 1.00 54.06 94 SER A O 1
ATOM 770 N N . ASN A 1 95 ? -3.005 14.155 -8.685 1.00 48.06 95 ASN A N 1
ATOM 771 C CA . ASN A 1 95 ? -4.087 14.637 -9.538 1.00 48.06 95 ASN A CA 1
ATOM 772 C C . ASN A 1 95 ? -5.408 13.911 -9.265 1.00 48.06 95 ASN A C 1
ATOM 774 O O . ASN A 1 95 ? -6.469 14.440 -9.586 1.00 48.06 95 ASN A O 1
ATOM 778 N N . THR A 1 96 ? -5.351 12.711 -8.683 1.00 47.84 96 THR A N 1
ATOM 779 C CA . THR A 1 96 ? -6.535 11.879 -8.435 1.00 47.84 96 THR A CA 1
ATOM 780 C C . THR A 1 96 ? -6.951 11.841 -6.968 1.00 47.84 96 THR A C 1
ATOM 782 O O . THR A 1 96 ? -8.130 11.637 -6.685 1.00 47.84 96 THR A O 1
ATOM 785 N N . THR A 1 97 ? -6.026 12.071 -6.028 1.00 62.59 97 THR A N 1
ATOM 786 C CA . THR A 1 97 ? -6.305 12.068 -4.582 1.00 62.59 97 THR A CA 1
ATOM 787 C C . THR A 1 97 ? -5.323 12.946 -3.802 1.00 62.59 97 THR A C 1
ATOM 789 O O . THR A 1 97 ? -4.115 12.928 -4.050 1.00 62.59 97 THR A O 1
ATOM 792 N N . ASN A 1 98 ? -5.829 13.689 -2.814 1.00 71.81 98 ASN A N 1
ATOM 793 C CA . ASN A 1 98 ? -4.988 14.496 -1.933 1.00 71.81 98 ASN A CA 1
ATOM 794 C C . ASN A 1 98 ? -4.265 13.599 -0.925 1.00 71.81 98 ASN A C 1
ATOM 796 O O . ASN A 1 98 ? -4.910 12.939 -0.111 1.00 71.81 98 ASN A O 1
ATOM 800 N N . LYS A 1 99 ? -2.930 13.619 -0.956 1.00 80.62 99 LYS A N 1
ATOM 801 C CA . LYS A 1 99 ? -2.096 13.044 0.102 1.00 80.62 99 LYS A CA 1
ATOM 802 C C . LYS A 1 99 ? -2.326 13.809 1.410 1.00 80.62 99 LYS A C 1
ATOM 804 O O . LYS A 1 99 ? -2.473 15.032 1.384 1.00 80.62 99 LYS A O 1
ATOM 809 N N . SER A 1 100 ? -2.327 13.107 2.541 1.00 81.12 100 SER A N 1
ATOM 810 C CA . SER A 1 100 ? -2.353 13.728 3.868 1.00 81.12 100 SER A CA 1
ATOM 811 C C . SER A 1 100 ? -1.191 14.713 4.026 1.00 81.12 100 SER A C 1
ATOM 813 O O . SER A 1 100 ? -0.075 14.466 3.558 1.00 81.12 100 SER A O 1
ATOM 815 N N . THR A 1 101 ? -1.455 15.832 4.703 1.00 85.00 101 THR A N 1
ATOM 816 C CA . THR A 1 101 ? -0.434 16.836 5.042 1.00 85.00 101 THR A CA 1
ATOM 817 C C . THR A 1 101 ? 0.318 16.518 6.336 1.00 85.00 101 THR A C 1
ATOM 819 O O . THR A 1 101 ? 1.138 17.322 6.779 1.00 85.00 101 THR A O 1
ATOM 822 N N . ASP A 1 102 ? 0.011 15.386 6.973 1.00 85.00 102 ASP A N 1
ATOM 823 C CA . ASP A 1 102 ? 0.713 14.912 8.162 1.00 85.00 102 ASP A CA 1
ATOM 824 C C . ASP A 1 102 ? 2.212 14.707 7.892 1.00 85.00 102 ASP A C 1
ATOM 826 O O . ASP A 1 102 ? 2.648 14.496 6.755 1.00 85.00 102 ASP A O 1
ATOM 830 N N . SER A 1 103 ? 3.028 14.747 8.953 1.00 83.12 103 SER A N 1
ATOM 831 C CA . SER A 1 103 ? 4.455 14.449 8.816 1.00 83.12 103 SER A CA 1
ATOM 832 C C . SER A 1 103 ? 4.660 13.020 8.306 1.00 83.12 103 SER A C 1
ATOM 834 O O . SER A 1 103 ? 3.879 12.117 8.613 1.00 83.12 103 SER A O 1
ATOM 836 N N . ALA A 1 104 ? 5.719 12.811 7.518 1.00 76.38 104 ALA A N 1
ATOM 837 C CA . ALA A 1 104 ? 6.006 11.504 6.926 1.00 76.38 104 ALA A CA 1
ATOM 838 C C . ALA A 1 104 ? 6.123 10.407 7.998 1.00 76.38 104 ALA A C 1
ATOM 840 O O . ALA A 1 104 ? 5.528 9.358 7.840 1.00 76.38 104 ALA A O 1
ATOM 841 N N . ASN A 1 105 ? 6.769 10.696 9.131 1.00 81.50 105 ASN A N 1
ATOM 842 C CA . ASN A 1 105 ? 7.033 9.714 10.191 1.00 81.50 105 ASN A CA 1
ATOM 843 C C . ASN A 1 105 ? 6.052 9.843 11.370 1.00 81.50 105 ASN A C 1
ATOM 845 O O . ASN A 1 105 ? 6.431 9.676 12.531 1.00 81.50 105 ASN A O 1
ATOM 849 N N . LEU A 1 106 ? 4.804 10.238 11.105 1.00 84.81 106 LEU A N 1
ATOM 850 C CA . LEU A 1 106 ? 3.813 10.423 12.159 1.00 84.81 106 LEU A CA 1
ATOM 851 C C . LEU A 1 106 ? 3.409 9.076 12.771 1.00 84.81 106 LEU A C 1
ATOM 853 O O . LEU A 1 106 ? 2.883 8.207 12.077 1.00 84.81 106 LEU A O 1
ATOM 857 N N . PHE A 1 107 ? 3.552 8.970 14.091 1.00 88.56 107 PHE A N 1
ATOM 858 C CA . PHE A 1 107 ? 2.770 8.066 14.929 1.00 88.56 107 PHE A CA 1
ATOM 859 C C . PHE A 1 107 ? 2.063 8.889 15.996 1.00 88.56 107 PHE A C 1
ATOM 861 O O . PHE A 1 107 ? 2.689 9.658 16.731 1.00 88.56 107 PHE A O 1
ATOM 868 N N . PHE A 1 108 ? 0.758 8.711 16.098 1.00 87.69 108 PHE A N 1
ATOM 869 C CA . PHE A 1 108 ? -0.067 9.379 17.088 1.00 87.69 108 PHE A CA 1
ATOM 870 C C . PHE A 1 108 ? -1.203 8.452 17.488 1.00 87.69 108 PHE A C 1
ATOM 872 O O . PHE A 1 108 ? -1.732 7.721 16.656 1.00 87.69 108 PHE A O 1
ATOM 879 N N . TYR A 1 109 ? -1.606 8.506 18.751 1.00 90.75 109 TYR A N 1
ATOM 880 C CA . TYR A 1 109 ? -2.825 7.853 19.189 1.00 90.75 109 TYR A CA 1
ATOM 881 C C . TYR A 1 109 ? -3.633 8.774 20.090 1.00 90.75 109 TYR A C 1
ATOM 883 O O . TYR A 1 109 ? -3.092 9.674 20.741 1.00 90.75 109 TYR A O 1
ATOM 891 N N . LYS A 1 110 ? -4.940 8.534 20.123 1.00 92.25 110 LYS A N 1
ATOM 892 C CA . LYS A 1 110 ? -5.878 9.246 20.976 1.00 92.25 110 LYS A CA 1
ATOM 893 C C . LYS A 1 110 ? -6.972 8.318 21.458 1.00 92.25 110 LYS A C 1
ATOM 895 O O . LYS A 1 110 ? -7.515 7.527 20.699 1.00 92.25 110 LYS A O 1
ATOM 900 N N . GLU A 1 111 ? -7.287 8.476 22.728 1.00 93.69 111 GLU A N 1
ATOM 901 C CA . GLU A 1 111 ? -8.363 7.773 23.404 1.00 93.69 111 GLU A CA 1
ATOM 902 C C . GLU A 1 111 ? -9.569 8.705 23.500 1.00 93.69 111 GLU A C 1
ATOM 904 O O . GLU A 1 111 ? -9.426 9.898 23.796 1.00 93.69 111 GLU A O 1
ATOM 909 N N . THR A 1 112 ? -10.749 8.166 23.226 1.00 95.38 112 THR A N 1
ATOM 910 C CA . THR A 1 112 ? -12.032 8.857 23.390 1.00 95.38 112 THR A CA 1
ATOM 911 C C . THR A 1 112 ? -12.921 8.073 24.354 1.00 95.38 112 THR A C 1
ATOM 913 O O . THR A 1 112 ? -12.419 7.249 25.121 1.00 95.38 112 THR A O 1
ATOM 916 N N . SER A 1 113 ? -14.230 8.343 24.378 1.00 95.88 113 SER A N 1
ATOM 917 C CA . SER A 1 113 ? -15.130 7.644 25.301 1.00 95.88 113 SER A CA 1
ATOM 918 C C . SER A 1 113 ? -15.229 6.139 25.028 1.00 95.88 113 SER A C 1
ATOM 920 O O . SER A 1 113 ? -15.401 5.376 25.975 1.00 95.88 113 SER A O 1
ATOM 922 N N . ASN A 1 114 ? -15.091 5.712 23.768 1.00 97.69 114 ASN A N 1
ATOM 923 C CA . ASN A 1 114 ? -15.213 4.304 23.373 1.00 97.69 114 ASN A CA 1
ATOM 924 C C . ASN A 1 114 ? -14.243 3.863 22.261 1.00 97.69 114 ASN A C 1
ATOM 926 O O . ASN A 1 114 ? -14.350 2.734 21.786 1.00 97.69 114 ASN A O 1
ATOM 930 N N . THR A 1 115 ? -13.330 4.736 21.819 1.00 97.38 115 THR A N 1
ATOM 931 C CA . THR A 1 115 ? -12.442 4.467 20.681 1.00 97.38 115 THR A CA 1
ATOM 932 C C . THR A 1 115 ? -10.975 4.676 21.037 1.00 97.38 115 THR A C 1
ATOM 934 O O . THR A 1 115 ? -10.596 5.706 21.601 1.00 97.38 115 THR A O 1
ATOM 937 N N . LEU A 1 116 ? -10.133 3.732 20.614 1.00 95.12 116 LEU A N 1
ATOM 938 C CA . LEU A 1 116 ? -8.695 3.929 20.467 1.00 95.12 116 LEU A CA 1
ATOM 939 C C . LEU A 1 116 ? -8.383 4.276 19.008 1.00 95.12 116 LEU A C 1
ATOM 941 O O . LEU A 1 116 ? -8.427 3.420 18.125 1.00 95.12 116 LEU A O 1
ATOM 945 N N . TYR A 1 117 ? -8.065 5.540 18.749 1.00 95.44 117 TYR A N 1
ATOM 946 C CA . TYR A 1 117 ? -7.645 6.015 17.434 1.00 95.44 117 TYR A CA 1
ATOM 947 C C . TYR A 1 117 ? -6.127 5.984 17.314 1.00 95.44 117 TYR A C 1
ATOM 949 O O . TYR A 1 117 ? -5.428 6.515 18.176 1.00 95.44 117 TYR A O 1
ATOM 957 N N . ILE A 1 118 ? -5.615 5.413 16.229 1.00 93.44 118 ILE A N 1
ATOM 958 C CA . ILE A 1 118 ? -4.189 5.260 15.951 1.00 93.44 118 ILE A CA 1
ATOM 959 C C . ILE A 1 118 ? -3.931 5.775 14.541 1.00 93.44 118 ILE A C 1
ATOM 961 O O . ILE A 1 118 ? -4.510 5.279 13.583 1.00 93.44 118 ILE A O 1
ATOM 965 N N . ARG A 1 119 ? -3.038 6.752 14.405 1.00 93.00 119 ARG A N 1
ATOM 966 C CA . ARG A 1 119 ? -2.589 7.320 13.133 1.00 93.00 119 ARG A CA 1
ATOM 967 C C . ARG A 1 119 ? -1.137 6.941 12.898 1.00 93.00 119 ARG A C 1
ATOM 969 O O . ARG A 1 119 ? -0.288 7.227 13.744 1.00 93.00 119 ARG A O 1
ATOM 976 N N . CYS A 1 120 ? -0.855 6.358 11.738 1.00 91.06 120 CYS A N 1
ATOM 977 C CA . CYS A 1 120 ? 0.492 5.981 11.337 1.00 91.06 120 CYS A CA 1
ATOM 978 C C . CYS A 1 120 ? 0.732 6.283 9.852 1.00 91.06 120 CYS A C 1
ATOM 980 O O . CYS A 1 120 ? 0.042 5.749 8.988 1.00 91.06 120 CYS A O 1
ATOM 982 N N . ASN A 1 121 ? 1.709 7.139 9.552 1.00 88.31 121 ASN A N 1
ATOM 983 C CA . ASN A 1 121 ? 2.015 7.573 8.181 1.00 88.31 121 ASN A CA 1
ATOM 984 C C . ASN A 1 121 ? 3.313 6.957 7.613 1.00 88.31 121 ASN A C 1
ATOM 986 O O . ASN A 1 121 ? 3.681 7.237 6.475 1.00 88.31 121 ASN A O 1
ATOM 990 N N . ASP A 1 122 ? 3.985 6.105 8.394 1.00 87.06 122 ASP A N 1
ATOM 991 C CA . ASP A 1 122 ? 5.222 5.411 8.025 1.00 87.06 122 ASP A CA 1
ATOM 992 C C . ASP A 1 122 ? 5.290 4.040 8.705 1.00 87.06 122 ASP A C 1
ATOM 994 O O . ASP A 1 122 ? 5.067 3.943 9.910 1.00 87.06 122 ASP A O 1
ATOM 998 N N . CYS A 1 123 ? 5.630 2.994 7.948 1.00 87.06 123 CYS A N 1
ATOM 999 C CA . CYS A 1 123 ? 5.877 1.656 8.486 1.00 87.06 123 CYS A CA 1
ATOM 1000 C C . CYS A 1 123 ? 7.374 1.300 8.537 1.00 87.06 123 CYS A C 1
ATOM 1002 O O . CYS A 1 123 ? 7.727 0.125 8.577 1.00 87.06 123 CYS A O 1
ATOM 1004 N N . THR A 1 124 ? 8.303 2.250 8.487 1.00 86.12 124 THR A N 1
ATOM 1005 C CA . THR A 1 124 ? 9.737 1.928 8.478 1.00 86.12 124 THR A CA 1
ATOM 1006 C C . 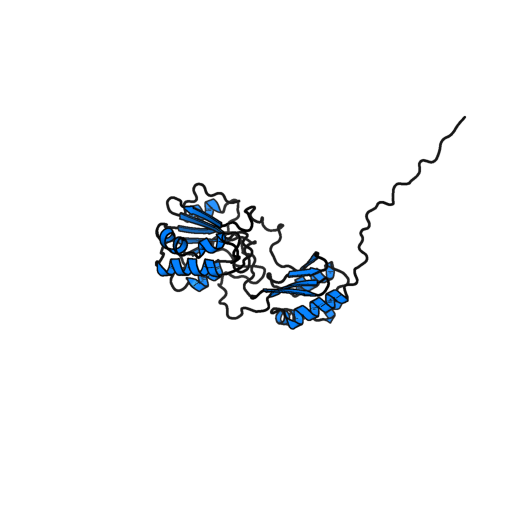THR A 1 124 ? 10.222 1.453 9.852 1.00 86.12 124 THR A C 1
ATOM 1008 O O . THR A 1 124 ? 10.080 2.154 10.851 1.00 86.12 124 THR A O 1
ATOM 1011 N N . ASP A 1 125 ? 10.876 0.285 9.918 1.00 80.00 125 ASP A N 1
ATOM 1012 C CA . ASP A 1 125 ? 11.333 -0.292 11.195 1.00 80.00 125 ASP A CA 1
ATOM 1013 C C . ASP A 1 125 ? 12.335 0.588 11.953 1.00 80.00 125 ASP A C 1
ATOM 1015 O O . ASP A 1 125 ? 12.407 0.529 13.181 1.00 80.00 125 ASP A O 1
ATOM 1019 N N . SER A 1 126 ? 13.094 1.427 11.246 1.00 78.56 126 SER A N 1
ATOM 1020 C CA . SER A 1 126 ? 14.027 2.368 11.865 1.00 78.56 126 SER A CA 1
ATOM 1021 C C . SER A 1 126 ? 13.347 3.552 12.555 1.00 78.56 126 SER A C 1
ATOM 1023 O O . SER A 1 126 ? 14.042 4.307 13.229 1.00 78.56 126 SER A O 1
ATOM 1025 N N . THR A 1 127 ? 12.037 3.744 12.381 1.00 80.19 127 THR A N 1
ATOM 1026 C CA . THR A 1 127 ? 11.275 4.851 12.967 1.00 80.19 127 THR A CA 1
ATOM 1027 C C . THR A 1 127 ? 10.829 4.467 14.387 1.00 80.19 127 THR A C 1
ATOM 1029 O O . THR A 1 127 ? 9.934 3.629 14.539 1.00 80.19 127 THR A O 1
ATOM 1032 N N . PRO A 1 128 ? 11.415 5.053 15.458 1.00 83.69 128 PRO A N 1
ATOM 1033 C CA . PRO A 1 128 ? 11.093 4.682 16.842 1.00 83.69 128 PRO A CA 1
ATOM 1034 C C . PRO A 1 128 ? 9.611 4.855 17.177 1.00 83.69 128 PRO A C 1
ATOM 1036 O O . PRO A 1 128 ? 9.046 4.108 17.971 1.00 83.69 128 PRO A O 1
ATOM 1039 N N . GLU A 1 129 ? 8.975 5.846 16.561 1.00 81.38 129 GLU A N 1
ATOM 1040 C CA . GLU A 1 129 ? 7.550 6.122 16.646 1.00 81.38 129 GLU A CA 1
ATOM 1041 C C . GLU A 1 129 ? 6.697 4.945 16.162 1.00 81.38 129 GLU A C 1
ATOM 1043 O O . GLU A 1 129 ? 5.765 4.558 16.861 1.00 81.38 129 GLU A O 1
ATOM 1048 N N . TYR A 1 130 ? 7.045 4.329 15.030 1.00 82.06 130 TYR A N 1
ATOM 1049 C CA . TYR A 1 130 ? 6.324 3.177 14.489 1.00 82.06 130 TYR A CA 1
ATOM 1050 C C . TYR A 1 130 ? 6.504 1.928 15.361 1.00 82.06 130 TYR A C 1
ATOM 1052 O O . TYR A 1 130 ? 5.545 1.197 15.611 1.00 82.06 130 TYR A O 1
ATOM 1060 N N . GLN A 1 131 ? 7.694 1.733 15.939 1.00 85.12 131 GLN A N 1
ATOM 1061 C CA . GLN A 1 131 ? 7.953 0.632 16.877 1.00 85.12 131 GLN A CA 1
ATOM 1062 C C . GLN A 1 131 ? 7.049 0.671 18.121 1.00 85.12 131 GLN A C 1
ATOM 1064 O O . GLN A 1 131 ? 6.800 -0.369 18.734 1.00 85.12 131 GLN A O 1
ATOM 1069 N N . LYS A 1 132 ? 6.488 1.837 18.481 1.00 83.00 132 LYS A N 1
ATOM 1070 C CA . LYS A 1 132 ? 5.509 1.938 19.578 1.00 83.00 132 LYS A CA 1
ATOM 1071 C C . LYS A 1 132 ? 4.240 1.136 19.293 1.00 83.00 132 LYS A C 1
ATOM 1073 O O . LYS A 1 132 ? 3.693 0.573 20.238 1.00 83.00 132 LYS A O 1
ATOM 1078 N N . LEU A 1 133 ? 3.816 1.013 18.030 1.00 83.00 133 LEU A N 1
ATOM 1079 C CA . LEU A 1 133 ? 2.653 0.208 17.635 1.00 83.00 133 LEU A CA 1
ATOM 1080 C C . LEU A 1 133 ? 2.819 -1.267 18.019 1.00 83.00 133 LEU A C 1
ATOM 1082 O O . LEU A 1 133 ? 1.912 -1.869 18.586 1.00 83.00 133 LEU A O 1
ATOM 1086 N N . GLY A 1 134 ? 3.991 -1.832 17.721 1.00 77.31 134 GLY A N 1
ATOM 1087 C CA . GLY A 1 134 ? 4.318 -3.231 18.003 1.00 77.31 134 GLY A CA 1
ATOM 1088 C C . GLY A 1 134 ? 4.772 -3.487 19.440 1.00 77.31 134 GLY A C 1
ATOM 1089 O O . GLY A 1 134 ? 5.025 -4.633 19.811 1.00 77.31 134 GLY A O 1
ATOM 1090 N N . SER A 1 135 ? 4.898 -2.437 20.254 1.00 77.19 135 SER A N 1
ATOM 1091 C CA . SER A 1 135 ? 5.317 -2.570 21.643 1.00 77.19 135 SER A CA 1
ATOM 1092 C C . SER A 1 135 ? 4.220 -3.210 22.494 1.00 77.19 135 SER A C 1
ATOM 1094 O O . SER A 1 135 ? 3.026 -2.942 22.344 1.00 77.19 135 SER A O 1
ATOM 1096 N N . SER A 1 136 ? 4.648 -4.062 23.419 1.00 57.38 136 SER A N 1
ATOM 1097 C CA . SER A 1 136 ? 3.774 -4.812 24.312 1.00 57.38 136 SER A CA 1
ATOM 1098 C C . SER A 1 136 ? 2.838 -3.897 25.115 1.00 57.38 136 SER A C 1
ATOM 1100 O O . SER A 1 136 ? 1.632 -4.108 25.142 1.00 57.38 136 SER A O 1
ATOM 1102 N N . GLU A 1 137 ? 3.353 -2.815 25.699 1.00 64.75 137 GLU A N 1
ATOM 1103 C CA . GLU A 1 137 ? 2.529 -1.892 26.495 1.00 64.75 137 GLU A CA 1
ATOM 1104 C C . GLU A 1 137 ? 1.384 -1.240 25.707 1.00 64.75 137 GLU A C 1
ATOM 1106 O O . GLU A 1 137 ? 0.339 -0.937 26.282 1.00 64.75 137 GLU A O 1
ATOM 1111 N N . PHE A 1 138 ? 1.562 -1.038 24.400 1.00 67.38 138 PHE A N 1
ATOM 1112 C CA . PHE A 1 138 ? 0.556 -0.419 23.546 1.00 67.38 138 PHE A CA 1
ATOM 1113 C C . PHE A 1 138 ? -0.474 -1.430 23.024 1.00 67.38 138 PHE A C 1
ATOM 1115 O O . PHE A 1 138 ? -1.675 -1.171 23.075 1.00 67.38 138 PHE A O 1
ATOM 1122 N N . ALA A 1 139 ? -0.008 -2.589 22.548 1.00 61.28 139 ALA A N 1
ATOM 1123 C CA . ALA A 1 139 ? -0.815 -3.519 21.759 1.00 61.28 139 ALA A CA 1
ATOM 1124 C C . ALA A 1 139 ? -1.918 -4.256 22.537 1.00 61.28 139 ALA A C 1
ATOM 1126 O O . ALA A 1 139 ? -2.939 -4.589 21.942 1.00 61.28 139 ALA A O 1
ATOM 1127 N N . PHE A 1 140 ? -1.739 -4.535 23.834 1.00 65.38 140 PHE A N 1
ATOM 1128 C CA . PHE A 1 140 ? -2.716 -5.331 24.594 1.00 65.38 140 PHE A CA 1
ATOM 1129 C C . PHE A 1 140 ? -3.496 -4.546 25.646 1.00 65.38 140 PHE A C 1
ATOM 1131 O O . PHE A 1 140 ? -4.720 -4.601 25.638 1.00 65.38 140 PHE A O 1
ATOM 1138 N N . TYR A 1 141 ? -2.834 -3.786 26.523 1.00 68.75 141 TYR A N 1
ATOM 1139 C CA . TYR A 1 141 ? -3.531 -3.217 27.686 1.00 68.75 141 TYR A CA 1
ATOM 1140 C C . TYR A 1 141 ? -4.529 -2.116 27.350 1.00 68.75 141 TYR A C 1
ATOM 1142 O O . TYR A 1 141 ? -5.472 -1.902 28.104 1.00 68.75 141 TYR A O 1
ATOM 1150 N N . ARG A 1 142 ? -4.309 -1.385 26.256 1.00 76.56 142 ARG A N 1
ATOM 1151 C CA . ARG A 1 142 ? -5.184 -0.268 25.888 1.00 76.56 142 ARG A CA 1
ATOM 1152 C C . ARG A 1 142 ? -6.329 -0.725 25.001 1.00 76.56 142 ARG A C 1
ATOM 1154 O O . ARG A 1 142 ? -7.452 -0.303 25.222 1.00 76.56 142 ARG A O 1
ATOM 1161 N N . ALA A 1 143 ? -6.059 -1.607 24.042 1.00 81.38 143 ALA A N 1
ATOM 1162 C CA . ALA A 1 143 ? -7.034 -2.047 23.049 1.00 81.38 143 ALA A CA 1
ATOM 1163 C C . ALA A 1 143 ? -8.296 -2.681 23.662 1.00 81.38 143 ALA A C 1
ATOM 1165 O O . ALA A 1 143 ? -9.398 -2.374 23.224 1.00 81.38 143 ALA A O 1
ATOM 1166 N N . GLU A 1 144 ? -8.154 -3.507 24.705 1.00 85.19 144 GLU A N 1
ATOM 1167 C CA . GLU A 1 144 ? -9.286 -4.177 25.373 1.00 85.19 144 GLU A CA 1
ATOM 1168 C C . GLU A 1 144 ? -10.270 -3.222 26.065 1.00 85.19 144 GLU A C 1
ATOM 1170 O O . GLU A 1 144 ? -11.380 -3.626 26.400 1.00 85.19 144 GLU A O 1
ATOM 1175 N N . LEU A 1 145 ? -9.876 -1.968 26.303 1.00 90.38 145 LEU A N 1
ATOM 1176 C CA . LEU A 1 145 ? -10.688 -0.994 27.036 1.00 90.38 145 LEU A CA 1
ATOM 1177 C C . LEU A 1 145 ? -11.722 -0.281 26.155 1.00 90.38 145 LEU A C 1
ATOM 1179 O O . LEU A 1 145 ? -12.516 0.499 26.680 1.00 90.38 145 LEU A O 1
ATOM 1183 N N . TYR A 1 146 ? -11.699 -0.510 24.839 1.00 94.62 146 TYR A N 1
ATOM 1184 C CA . TYR A 1 146 ? -12.472 0.264 23.871 1.00 94.62 146 TYR A CA 1
ATOM 1185 C C . TYR A 1 146 ? -13.328 -0.624 22.972 1.00 94.62 146 TYR A C 1
ATOM 1187 O O . TYR A 1 146 ? -12.868 -1.631 22.435 1.00 94.62 146 TYR A O 1
ATOM 1195 N N . ASP A 1 147 ? -14.561 -0.191 22.724 1.00 97.62 147 ASP A N 1
ATOM 1196 C CA . ASP A 1 147 ? -15.479 -0.865 21.801 1.00 97.62 147 ASP A CA 1
ATOM 1197 C C . ASP A 1 147 ? -15.000 -0.782 20.343 1.00 97.62 147 ASP A C 1
ATOM 1199 O O . ASP A 1 147 ? -15.345 -1.642 19.529 1.00 97.62 147 ASP A O 1
ATOM 1203 N N . TYR A 1 148 ? -14.195 0.240 20.020 1.00 98.12 148 TYR A N 1
ATOM 1204 C CA . TYR A 1 148 ? -13.667 0.494 18.682 1.00 98.12 148 TYR A CA 1
ATOM 1205 C C . TYR A 1 148 ? -12.154 0.725 18.687 1.00 98.12 148 TYR A C 1
ATOM 1207 O O . TYR A 1 148 ? -11.607 1.441 19.529 1.00 98.12 148 TYR A O 1
ATOM 1215 N N . ILE A 1 149 ? -11.486 0.202 17.662 1.00 96.62 149 ILE A N 1
ATOM 1216 C CA . ILE A 1 149 ? -10.116 0.565 17.296 1.00 96.62 149 ILE A CA 1
ATOM 1217 C C . ILE A 1 149 ? -10.145 1.124 15.877 1.00 96.62 149 ILE A C 1
ATOM 1219 O O . ILE A 1 149 ? -10.569 0.442 14.945 1.00 96.62 149 ILE A O 1
ATOM 1223 N N . VAL A 1 150 ? -9.664 2.354 15.702 1.00 97.56 150 VAL A N 1
ATOM 1224 C CA . VAL A 1 150 ? -9.537 2.995 14.388 1.00 97.56 150 VAL A CA 1
ATOM 1225 C C . VAL A 1 150 ? -8.060 3.084 14.023 1.00 97.56 150 VAL A C 1
ATOM 1227 O O . VAL A 1 150 ? -7.287 3.744 14.713 1.00 97.56 150 VAL A O 1
ATOM 1230 N N . LEU A 1 151 ? -7.670 2.423 12.935 1.00 96.25 151 LEU A N 1
ATOM 1231 C CA . LEU A 1 151 ? -6.306 2.377 12.412 1.00 96.25 151 LEU A CA 1
ATOM 1232 C C . LEU A 1 151 ? -6.214 3.239 11.150 1.00 96.25 151 LEU A C 1
ATOM 1234 O O . LEU A 1 151 ? -6.513 2.773 10.055 1.00 96.25 151 LEU A O 1
ATOM 1238 N N . ASP A 1 152 ? -5.796 4.494 11.292 1.00 95.50 152 ASP A N 1
ATOM 1239 C CA . ASP A 1 152 ? -5.609 5.432 10.188 1.00 95.50 152 ASP A CA 1
ATOM 1240 C C . ASP A 1 152 ? -4.203 5.363 9.587 1.00 95.50 152 ASP A C 1
ATOM 1242 O O . ASP A 1 152 ? -3.253 5.989 10.069 1.00 95.50 152 ASP A O 1
ATOM 1246 N N . PHE A 1 153 ? -4.096 4.628 8.480 1.00 93.94 153 PHE A N 1
ATOM 1247 C CA . PHE A 1 153 ? -2.864 4.421 7.719 1.00 93.94 153 PHE A CA 1
ATOM 1248 C C . PHE A 1 153 ? -2.845 5.178 6.391 1.00 93.94 153 PHE A C 1
ATOM 1250 O O . PHE A 1 153 ? -1.971 4.945 5.557 1.00 93.94 153 PHE A O 1
ATOM 1257 N N . ARG A 1 154 ? -3.772 6.123 6.192 1.00 92.88 154 ARG A N 1
ATOM 1258 C CA . ARG A 1 154 ? -3.800 6.989 5.005 1.00 92.88 154 ARG A CA 1
ATOM 1259 C C . ARG A 1 154 ? -2.423 7.574 4.715 1.00 92.88 154 ARG A C 1
ATOM 1261 O O . ARG A 1 154 ? -1.727 8.014 5.625 1.00 92.88 154 ARG A O 1
ATOM 1268 N N . SER A 1 155 ? -2.030 7.603 3.452 1.00 91.44 155 SER A N 1
ATOM 1269 C CA . SER A 1 155 ? -0.764 8.166 2.989 1.00 91.44 155 SER A CA 1
ATOM 1270 C C . SER A 1 155 ? 0.516 7.471 3.456 1.00 91.44 155 SER A C 1
ATOM 1272 O O . SER A 1 155 ? 1.609 7.983 3.196 1.00 91.44 155 SER A O 1
ATOM 1274 N N . ASN A 1 156 ? 0.390 6.274 4.031 1.00 91.38 156 ASN A N 1
ATOM 1275 C CA . ASN A 1 156 ? 1.509 5.420 4.396 1.00 91.38 156 ASN A CA 1
ATOM 1276 C C . ASN A 1 156 ? 2.012 4.610 3.188 1.00 91.38 156 ASN A C 1
ATOM 1278 O O . ASN A 1 156 ? 1.354 3.686 2.710 1.00 91.38 156 ASN A O 1
ATOM 1282 N N . ALA A 1 157 ? 3.212 4.927 2.705 1.00 87.94 157 ALA A N 1
ATOM 1283 C CA . ALA A 1 157 ? 3.802 4.269 1.536 1.00 87.94 157 ALA A CA 1
ATOM 1284 C C . ALA A 1 157 ? 4.426 2.885 1.832 1.00 87.94 157 ALA A C 1
ATOM 1286 O O . ALA A 1 157 ? 5.002 2.268 0.933 1.00 87.94 157 ALA A O 1
ATOM 1287 N N . GLY A 1 158 ? 4.325 2.403 3.073 1.00 89.44 158 GLY A N 1
ATOM 1288 C CA . GLY A 1 158 ? 4.812 1.102 3.507 1.00 89.44 158 GLY A CA 1
ATOM 1289 C C . GLY A 1 158 ? 6.148 1.144 4.236 1.00 89.44 158 GLY A C 1
ATOM 1290 O O . GLY A 1 158 ? 6.485 2.121 4.897 1.00 89.44 158 GLY A O 1
ATOM 1291 N N . GLY A 1 159 ? 6.863 0.018 4.197 1.00 89.06 159 GLY A N 1
ATOM 1292 C CA . GLY A 1 159 ? 8.037 -0.241 5.028 1.00 89.06 159 GLY A CA 1
ATOM 1293 C C . GLY A 1 159 ? 8.031 -1.692 5.497 1.00 89.06 159 GLY A C 1
ATOM 1294 O O . GLY A 1 159 ? 8.090 -2.612 4.688 1.00 89.06 159 GLY A O 1
ATOM 1295 N N . SER A 1 160 ? 7.904 -1.909 6.796 1.00 88.31 160 SER A N 1
ATOM 1296 C CA . SER A 1 160 ? 7.894 -3.211 7.451 1.00 88.31 160 SER A CA 1
ATOM 1297 C C . SER A 1 160 ? 6.516 -3.584 7.986 1.00 88.31 160 SER A C 1
ATOM 1299 O O . SER A 1 160 ? 5.830 -2.778 8.615 1.00 88.31 160 SER A O 1
ATOM 1301 N N . ASP A 1 161 ? 6.148 -4.851 7.802 1.00 89.62 161 ASP A N 1
ATOM 1302 C CA . ASP A 1 161 ? 4.954 -5.445 8.403 1.00 89.62 161 ASP A CA 1
ATOM 1303 C C . ASP A 1 161 ? 5.129 -5.754 9.904 1.00 89.62 161 ASP A C 1
ATOM 1305 O O . ASP A 1 161 ? 4.175 -6.145 10.575 1.00 89.62 161 ASP A O 1
ATOM 1309 N N . HIS A 1 162 ? 6.330 -5.612 10.468 1.00 90.06 162 HIS A N 1
ATOM 1310 C CA . HIS A 1 162 ? 6.651 -6.229 11.755 1.00 90.06 162 HIS A CA 1
ATOM 1311 C C . HIS A 1 162 ? 5.901 -5.628 12.965 1.00 90.06 162 HIS A C 1
ATOM 1313 O O . HIS A 1 162 ? 5.243 -6.395 13.677 1.00 90.06 162 HIS A O 1
ATOM 1319 N N . PRO A 1 163 ? 5.881 -4.300 13.196 1.00 89.44 163 PRO A N 1
ATOM 1320 C CA . PRO A 1 163 ? 5.120 -3.709 14.302 1.00 89.44 163 PRO A CA 1
ATOM 1321 C C . PRO A 1 163 ? 3.605 -3.909 14.190 1.00 89.44 163 PRO A C 1
ATOM 1323 O O . PRO A 1 163 ? 2.951 -4.216 15.188 1.00 89.44 163 PRO A O 1
ATOM 1326 N N . GLN A 1 164 ? 3.044 -3.812 12.984 1.00 90.88 164 GLN A N 1
ATOM 1327 C CA . GLN A 1 164 ? 1.623 -4.082 12.746 1.00 90.88 164 GLN A CA 1
ATOM 1328 C C . GLN A 1 164 ? 1.252 -5.553 12.989 1.00 90.88 164 GLN A C 1
ATOM 1330 O O . GLN A 1 164 ? 0.235 -5.824 13.626 1.00 90.88 164 GLN A O 1
ATOM 1335 N N . MET A 1 165 ? 2.099 -6.513 12.595 1.00 90.81 165 MET A N 1
ATOM 1336 C CA . MET A 1 165 ? 1.893 -7.926 12.939 1.00 90.81 165 MET A CA 1
ATOM 1337 C C . MET A 1 165 ? 1.864 -8.143 14.456 1.00 90.81 165 MET A C 1
ATOM 1339 O O . MET A 1 165 ? 0.984 -8.844 14.952 1.00 90.81 165 MET A O 1
ATOM 1343 N N . TYR A 1 166 ? 2.783 -7.536 15.215 1.00 89.94 166 TYR A N 1
ATOM 1344 C CA . TYR A 1 166 ? 2.772 -7.653 16.678 1.00 89.94 166 TYR A CA 1
ATOM 1345 C C . TYR A 1 166 ? 1.522 -7.064 17.316 1.00 89.94 166 TYR A C 1
ATOM 1347 O O . TYR A 1 166 ? 0.961 -7.689 18.219 1.00 89.94 166 TYR A O 1
ATOM 1355 N N . PHE A 1 167 ? 1.071 -5.906 16.834 1.00 91.25 167 PHE A N 1
ATOM 1356 C CA . PHE A 1 167 ? -0.173 -5.302 17.288 1.00 91.25 167 PHE A CA 1
ATOM 1357 C C . PHE A 1 167 ? -1.355 -6.264 17.097 1.00 91.25 167 PHE A C 1
ATOM 1359 O O . PHE A 1 167 ? -2.056 -6.590 18.055 1.00 91.25 167 PHE A O 1
ATOM 1366 N N . PHE A 1 168 ? -1.509 -6.824 15.895 1.00 91.81 168 PHE A N 1
ATOM 1367 C CA . PHE A 1 168 ? -2.571 -7.784 15.579 1.00 91.81 168 PHE A CA 1
ATOM 1368 C C . PHE A 1 168 ? -2.459 -9.104 16.356 1.00 91.81 168 PHE A C 1
ATOM 1370 O O . PHE A 1 168 ? -3.464 -9.638 16.829 1.00 91.81 168 PHE A O 1
ATOM 1377 N N . TYR A 1 169 ? -1.246 -9.621 16.576 1.00 89.62 169 TYR A N 1
ATOM 1378 C CA . TYR A 1 169 ? -1.043 -10.757 17.478 1.00 89.62 169 TYR A CA 1
ATOM 1379 C C . TYR A 1 169 ? -1.457 -10.437 18.918 1.00 89.62 169 TYR A C 1
ATOM 1381 O O . TYR A 1 169 ? -1.973 -11.322 19.603 1.00 89.62 169 TYR A O 1
ATOM 1389 N N . GLY A 1 170 ? -1.240 -9.201 19.373 1.00 87.56 170 GLY A N 1
ATOM 1390 C CA . GLY A 1 170 ? -1.720 -8.697 20.658 1.00 87.56 170 GLY A CA 1
ATOM 1391 C C . GLY A 1 170 ? -3.241 -8.766 20.762 1.00 87.56 170 GLY A C 1
ATOM 1392 O O . GLY A 1 170 ? -3.744 -9.415 21.678 1.00 87.56 170 GLY A O 1
ATOM 1393 N N . LEU A 1 171 ? -3.952 -8.214 19.771 1.00 89.50 171 LEU A N 1
ATOM 1394 C CA . LEU A 1 171 ? -5.420 -8.250 19.703 1.00 89.50 171 LEU A CA 1
ATOM 1395 C C . LEU A 1 171 ? -5.978 -9.680 19.740 1.00 89.50 171 LEU A C 1
ATOM 1397 O O . LEU A 1 171 ? -6.926 -9.980 20.464 1.00 89.50 171 LEU A O 1
ATOM 1401 N N . ASN A 1 172 ? -5.351 -10.596 19.002 1.00 89.38 172 ASN A N 1
ATOM 1402 C CA . ASN A 1 172 ? -5.741 -12.004 19.012 1.00 89.38 172 ASN A CA 1
ATOM 1403 C C . ASN A 1 172 ? -5.498 -12.678 20.369 1.00 89.38 172 ASN A C 1
ATOM 1405 O O . ASN A 1 172 ? -6.281 -13.527 20.783 1.00 89.38 172 ASN A O 1
ATOM 1409 N N . LYS A 1 173 ? -4.396 -12.354 21.057 1.00 87.62 173 LYS A N 1
ATOM 1410 C CA . LYS A 1 173 ? -4.080 -12.937 22.373 1.00 87.62 173 LYS A CA 1
ATOM 1411 C C . LYS A 1 173 ? -5.051 -12.485 23.453 1.00 87.62 173 LYS A C 1
ATOM 1413 O O . LYS A 1 173 ? -5.337 -13.262 24.360 1.00 87.62 173 LYS A O 1
ATOM 1418 N N . CYS A 1 174 ? -5.522 -11.250 23.356 1.00 86.94 174 CYS A N 1
ATOM 1419 C CA . CYS A 1 174 ? -6.463 -10.679 24.302 1.00 86.94 174 CYS A CA 1
ATOM 1420 C C . CYS A 1 174 ? -7.931 -10.998 23.949 1.00 86.94 174 CYS A C 1
ATOM 1422 O O . CYS A 1 174 ? -8.844 -10.663 24.691 1.00 86.94 174 CYS A O 1
ATOM 1424 N N . ASN A 1 175 ? -8.163 -11.734 22.853 1.00 89.69 175 ASN A N 1
ATOM 1425 C CA . ASN A 1 175 ? -9.495 -12.051 22.332 1.00 89.69 175 ASN A CA 1
ATOM 1426 C C . ASN A 1 175 ? -10.353 -10.792 22.150 1.00 89.69 175 ASN A C 1
ATOM 1428 O O . ASN A 1 175 ? -11.540 -10.789 22.489 1.00 89.69 175 ASN A O 1
ATOM 1432 N N . TYR A 1 176 ? -9.741 -9.722 21.632 1.00 92.00 176 TYR A N 1
ATOM 1433 C CA . TYR A 1 176 ? -10.447 -8.481 21.354 1.00 92.00 176 TYR A CA 1
ATOM 1434 C C . TYR A 1 176 ? -11.700 -8.756 20.512 1.00 92.00 176 TYR A C 1
ATOM 1436 O O . TYR A 1 176 ? -11.622 -9.390 19.459 1.00 92.00 176 TYR A O 1
ATOM 1444 N N . ASN A 1 177 ? -12.858 -8.291 20.985 1.00 93.25 177 ASN A N 1
ATOM 1445 C CA . ASN A 1 177 ? -14.164 -8.595 20.392 1.00 93.25 177 ASN A CA 1
ATOM 1446 C C . ASN A 1 177 ? -14.945 -7.346 19.943 1.00 93.25 177 ASN A C 1
ATOM 1448 O O . ASN A 1 177 ? -16.104 -7.479 19.528 1.00 93.25 177 ASN A O 1
ATOM 1452 N N . GLY A 1 178 ? -14.334 -6.164 20.049 1.00 95.75 178 GLY A N 1
ATOM 1453 C CA . GLY A 1 178 ? -14.879 -4.911 19.537 1.00 95.75 178 GLY A CA 1
ATOM 1454 C C . GLY A 1 178 ? -14.750 -4.800 18.016 1.00 95.75 178 GLY A C 1
ATOM 1455 O O . GLY A 1 178 ? -14.515 -5.790 17.320 1.00 95.75 178 GLY A O 1
ATOM 1456 N N . THR A 1 179 ? -14.925 -3.590 17.497 1.00 97.94 179 THR A N 1
ATOM 1457 C CA . THR A 1 179 ? -14.908 -3.299 16.059 1.00 97.94 179 THR A CA 1
ATOM 1458 C C . THR A 1 179 ? -13.574 -2.687 15.643 1.00 97.94 179 THR A C 1
ATOM 1460 O O . THR A 1 179 ? -13.098 -1.733 16.255 1.00 97.94 179 THR A O 1
ATOM 1463 N N . ILE A 1 180 ? -12.982 -3.194 14.562 1.00 97.69 180 ILE A N 1
ATOM 1464 C CA . ILE A 1 180 ? -11.761 -2.647 13.965 1.00 97.69 180 ILE A CA 1
ATOM 1465 C C . ILE A 1 180 ? -12.129 -1.901 12.684 1.00 97.69 180 ILE A C 1
ATOM 1467 O O . ILE A 1 180 ? -12.726 -2.463 11.769 1.00 97.69 180 ILE A O 1
ATOM 1471 N N . ILE A 1 181 ? -11.738 -0.635 12.599 1.00 98.44 181 ILE A N 1
ATOM 1472 C CA . ILE A 1 181 ? -11.931 0.208 11.421 1.00 98.44 181 ILE A CA 1
ATOM 1473 C C . ILE A 1 181 ? -10.550 0.566 10.882 1.00 98.44 181 ILE A C 1
ATOM 1475 O O . ILE A 1 181 ? -9.815 1.341 11.488 1.00 98.44 181 ILE A O 1
ATOM 1479 N N . ILE A 1 182 ? -10.179 -0.011 9.746 1.00 97.75 182 ILE A N 1
ATOM 1480 C CA . ILE A 1 182 ? -8.933 0.292 9.045 1.00 97.75 182 ILE A CA 1
ATOM 1481 C C . ILE A 1 182 ? -9.228 1.377 8.024 1.00 97.75 182 ILE A C 1
ATOM 1483 O O . ILE A 1 182 ? -10.070 1.202 7.146 1.00 97.75 182 ILE A O 1
ATOM 1487 N N . VAL A 1 183 ? -8.530 2.498 8.137 1.00 97.00 183 VAL A N 1
ATOM 1488 C CA . VAL A 1 183 ? -8.724 3.657 7.279 1.00 97.00 183 VAL A CA 1
ATOM 1489 C C . VAL A 1 183 ? -7.555 3.775 6.311 1.00 97.00 183 VAL A C 1
ATOM 1491 O O . VAL A 1 183 ? -6.393 3.806 6.722 1.00 97.00 183 VAL A O 1
ATOM 1494 N N . GLN A 1 184 ? -7.872 3.853 5.021 1.00 94.56 184 GLN A N 1
ATOM 1495 C CA . GLN A 1 184 ? -6.889 3.901 3.943 1.00 94.56 184 GLN A CA 1
ATOM 1496 C C . GLN A 1 184 ? -7.221 4.970 2.902 1.00 94.56 184 GLN A C 1
ATOM 1498 O O . GLN A 1 184 ? -8.354 5.439 2.762 1.00 94.56 184 GLN A O 1
ATOM 1503 N N . ASP A 1 185 ? -6.208 5.355 2.141 1.00 92.56 185 ASP A N 1
ATOM 1504 C CA . ASP A 1 185 ? -6.365 6.164 0.949 1.00 92.56 185 ASP A CA 1
ATOM 1505 C C . ASP A 1 185 ? -5.510 5.605 -0.186 1.00 92.56 185 ASP A C 1
ATOM 1507 O O . ASP A 1 185 ? -4.743 4.654 -0.029 1.00 92.56 185 ASP A O 1
ATOM 1511 N N . ARG A 1 186 ? -5.611 6.252 -1.339 1.00 90.62 186 ARG A N 1
ATOM 1512 C CA . ARG A 1 186 ? -4.848 5.916 -2.536 1.00 90.62 186 ARG A CA 1
ATOM 1513 C C . ARG A 1 186 ? -3.335 6.023 -2.376 1.00 90.62 186 ARG A C 1
ATOM 1515 O O . ARG A 1 186 ? -2.604 5.493 -3.207 1.00 90.62 186 ARG A O 1
ATOM 1522 N N . TRP A 1 187 ? -2.878 6.670 -1.311 1.00 90.12 187 TRP A N 1
ATOM 1523 C CA . TRP A 1 187 ? -1.478 6.807 -0.961 1.00 90.12 187 TRP A CA 1
ATOM 1524 C C . TRP A 1 187 ? -0.986 5.720 0.014 1.00 90.12 187 TRP A C 1
ATOM 1526 O O . TRP A 1 187 ? 0.184 5.751 0.395 1.00 90.12 187 TRP A O 1
ATOM 1536 N N . CYS A 1 188 ? -1.836 4.753 0.381 1.00 91.69 188 CYS A N 1
ATOM 1537 C CA . CYS A 1 188 ? -1.449 3.532 1.084 1.00 91.69 188 CYS A CA 1
ATOM 1538 C C . CYS A 1 188 ? -0.825 2.518 0.115 1.00 91.69 188 CYS A C 1
ATOM 1540 O O . CYS A 1 188 ? -1.517 2.015 -0.770 1.00 91.69 188 CYS A O 1
ATOM 1542 N N . PHE A 1 189 ? 0.449 2.169 0.292 1.00 90.12 189 PHE A N 1
ATOM 1543 C CA . PHE A 1 189 ? 1.148 1.180 -0.543 1.00 90.12 189 PHE A CA 1
ATOM 1544 C C . PHE A 1 189 ? 1.861 0.145 0.315 1.00 90.12 189 PHE A C 1
ATOM 1546 O O . PHE A 1 189 ? 2.318 0.459 1.413 1.00 90.12 189 PHE A O 1
ATOM 1553 N N . SER A 1 190 ? 2.059 -1.059 -0.226 1.00 90.81 190 SER A N 1
ATOM 1554 C CA . SER A 1 190 ? 2.956 -2.052 0.370 1.00 90.81 190 SER A CA 1
ATOM 1555 C C . SER A 1 190 ? 2.526 -2.362 1.804 1.00 90.81 190 SER A C 1
ATOM 1557 O O . SER A 1 190 ? 1.336 -2.528 2.069 1.00 90.81 190 SER A O 1
ATOM 1559 N N . SER A 1 191 ? 3.448 -2.388 2.758 1.00 91.12 191 SER A N 1
ATOM 1560 C CA . SER A 1 191 ? 3.141 -2.604 4.177 1.00 91.12 191 SER A CA 1
ATOM 1561 C C . SER A 1 191 ? 2.152 -1.582 4.764 1.00 91.12 191 SER A C 1
ATOM 1563 O O . SER A 1 191 ? 1.562 -1.854 5.800 1.00 91.12 191 SER A O 1
ATOM 1565 N N . GLY A 1 192 ? 1.930 -0.431 4.116 1.00 92.31 192 GLY A N 1
ATOM 1566 C CA . GLY A 1 192 ? 0.933 0.569 4.506 1.00 92.31 192 GLY A CA 1
ATOM 1567 C C . GLY A 1 192 ? -0.501 0.181 4.124 1.00 92.31 192 GLY A C 1
ATOM 1568 O O . GLY A 1 192 ? -1.456 0.749 4.646 1.00 92.31 192 GLY A O 1
ATOM 1569 N N . GLU A 1 193 ? -0.685 -0.826 3.265 1.00 93.06 193 GLU A N 1
ATOM 1570 C CA . GLU A 1 193 ? -1.984 -1.455 2.990 1.00 93.06 193 GLU A CA 1
ATOM 1571 C C . GLU A 1 193 ? -2.305 -2.493 4.074 1.00 93.06 193 GLU A C 1
ATOM 1573 O O . GLU A 1 193 ? -2.437 -3.696 3.827 1.00 93.06 193 GLU A O 1
ATOM 1578 N N . ILE A 1 194 ? -2.418 -2.014 5.313 1.00 93.25 194 ILE A N 1
ATOM 1579 C CA . ILE A 1 194 ? -2.413 -2.855 6.517 1.00 93.25 194 ILE A CA 1
ATOM 1580 C C . ILE A 1 194 ? -3.547 -3.876 6.593 1.00 93.25 194 ILE A C 1
ATOM 1582 O O . ILE A 1 194 ? -3.454 -4.828 7.366 1.00 93.25 194 ILE A O 1
ATOM 1586 N N . TYR A 1 195 ? -4.603 -3.712 5.790 1.00 93.38 195 TYR A N 1
ATOM 1587 C CA . TYR A 1 195 ? -5.702 -4.670 5.711 1.00 93.38 195 TYR A CA 1
ATOM 1588 C C . TYR A 1 195 ? -5.208 -6.071 5.336 1.00 93.38 195 TYR A C 1
ATOM 1590 O O . TYR A 1 195 ? -5.689 -7.060 5.887 1.00 93.38 195 TYR A O 1
ATOM 1598 N N . ARG A 1 196 ? -4.185 -6.158 4.475 1.00 91.12 196 ARG A N 1
ATOM 1599 C CA . ARG A 1 196 ? -3.519 -7.418 4.128 1.00 91.12 196 ARG A CA 1
ATOM 1600 C C . ARG A 1 196 ? -2.929 -8.101 5.358 1.00 91.12 196 ARG A C 1
ATOM 1602 O O . ARG A 1 196 ? -3.191 -9.274 5.614 1.00 91.12 196 ARG A O 1
ATOM 1609 N N . THR A 1 197 ? -2.156 -7.350 6.133 1.00 90.88 197 THR A N 1
ATOM 1610 C CA . THR A 1 197 ? -1.463 -7.853 7.323 1.00 90.88 197 THR A CA 1
ATOM 1611 C C . THR A 1 197 ? -2.440 -8.206 8.440 1.00 90.88 197 THR A C 1
ATOM 1613 O O . THR A 1 197 ? -2.287 -9.245 9.086 1.00 90.88 197 THR A O 1
ATOM 1616 N N . PHE A 1 198 ? -3.480 -7.387 8.618 1.00 93.25 198 PHE A N 1
ATOM 1617 C CA . PHE A 1 198 ? -4.598 -7.660 9.514 1.00 93.25 198 PHE A CA 1
ATOM 1618 C C . PHE A 1 198 ? -5.289 -8.975 9.148 1.00 93.25 198 PHE A C 1
ATOM 1620 O O . PHE A 1 198 ? -5.373 -9.869 9.983 1.00 93.25 198 PHE A O 1
ATOM 1627 N N . TYR A 1 199 ? -5.724 -9.131 7.896 1.00 92.31 199 TYR A N 1
ATOM 1628 C CA . TYR A 1 199 ? -6.414 -10.335 7.438 1.00 92.31 199 TYR A CA 1
ATOM 1629 C C . TYR A 1 199 ? -5.555 -11.587 7.633 1.00 92.31 199 TYR A C 1
ATOM 1631 O O . TYR A 1 199 ? -6.000 -12.542 8.265 1.00 92.31 199 TYR A O 1
ATOM 1639 N N . ALA A 1 200 ? -4.300 -11.560 7.174 1.00 89.88 200 ALA A N 1
ATOM 1640 C CA . ALA A 1 200 ? -3.383 -12.693 7.296 1.00 89.88 200 ALA A CA 1
ATOM 1641 C C . ALA A 1 200 ? -3.134 -13.109 8.757 1.00 89.88 200 ALA A C 1
ATOM 1643 O O . ALA A 1 200 ? -2.903 -14.283 9.035 1.00 89.88 200 ALA A O 1
ATOM 1644 N N . THR A 1 201 ? -3.191 -12.155 9.690 1.00 90.19 201 THR A N 1
ATOM 1645 C CA . THR A 1 201 ? -2.903 -12.397 11.108 1.00 90.19 201 THR A CA 1
ATOM 1646 C C . THR A 1 201 ? -4.160 -12.738 11.915 1.00 90.19 201 THR A C 1
ATOM 1648 O O . THR A 1 201 ? -4.078 -13.499 12.880 1.00 90.19 201 THR A O 1
ATOM 1651 N N . CYS A 1 202 ? -5.322 -12.188 11.554 1.00 91.62 202 CYS A N 1
ATOM 1652 C CA . CYS A 1 202 ? -6.527 -12.198 12.387 1.00 91.62 202 CYS A CA 1
ATOM 1653 C C . CYS A 1 202 ? -7.697 -13.017 11.832 1.00 91.62 202 CYS A C 1
ATOM 1655 O O . CYS A 1 202 ? -8.572 -13.358 12.623 1.00 91.62 202 CYS A O 1
ATOM 1657 N N . LYS A 1 203 ? -7.738 -13.370 10.538 1.00 91.50 203 LYS A N 1
ATOM 1658 C CA . LYS A 1 203 ? -8.943 -13.956 9.905 1.00 91.50 203 LYS A CA 1
ATOM 1659 C C . LYS A 1 203 ? -9.508 -15.206 10.595 1.00 91.50 203 LYS A C 1
ATOM 1661 O O . LYS A 1 203 ? -10.715 -15.410 10.573 1.00 91.50 203 LYS A O 1
ATOM 1666 N N . ASP A 1 204 ? -8.654 -16.016 11.225 1.00 91.44 204 ASP A N 1
ATOM 1667 C CA . ASP A 1 204 ? -9.056 -17.271 11.879 1.00 91.44 204 ASP A CA 1
ATOM 1668 C C . ASP A 1 204 ? -9.482 -17.087 13.348 1.00 91.44 204 ASP A C 1
ATOM 1670 O O . ASP A 1 204 ? 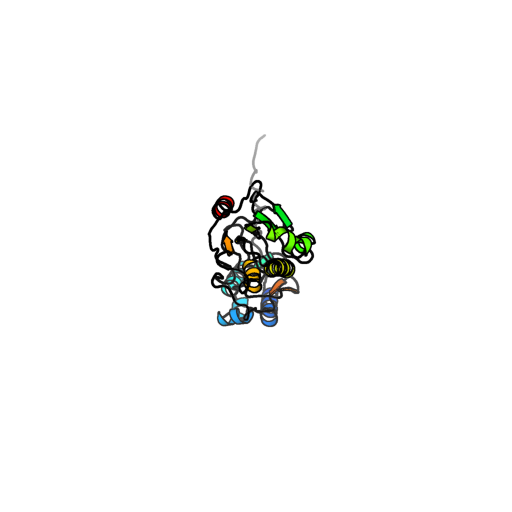-9.962 -18.027 13.981 1.00 91.44 204 ASP A O 1
ATOM 1674 N N . LYS A 1 205 ? -9.253 -15.902 13.928 1.00 92.56 205 LYS A N 1
ATOM 1675 C CA . LYS A 1 205 ? -9.432 -15.626 15.367 1.00 92.56 205 LYS A CA 1
ATOM 1676 C C . LYS A 1 205 ? -10.329 -14.431 15.662 1.00 92.56 205 LYS A C 1
ATOM 1678 O O . LYS A 1 205 ? -10.860 -14.336 16.764 1.00 92.56 205 LYS A O 1
ATOM 1683 N N . PHE A 1 206 ? -10.484 -13.533 14.700 1.00 93.19 206 PHE A N 1
ATOM 1684 C CA . PHE A 1 206 ? -11.293 -12.334 14.808 1.00 93.19 206 PHE A CA 1
ATOM 1685 C C . PHE A 1 206 ? -12.568 -12.479 13.973 1.00 93.19 206 PHE A C 1
ATOM 1687 O O . PHE A 1 206 ? -12.548 -13.046 12.881 1.00 93.19 206 PHE A O 1
ATOM 1694 N N . ASP A 1 207 ? -13.684 -11.947 14.471 1.00 94.06 207 ASP A N 1
ATOM 1695 C CA . ASP A 1 207 ? -14.928 -11.888 13.703 1.00 94.06 207 ASP A CA 1
ATOM 1696 C C . ASP A 1 207 ? -14.793 -10.845 12.591 1.00 94.06 207 ASP A C 1
ATOM 1698 O O . ASP A 1 207 ? -14.917 -9.642 12.819 1.00 94.06 207 ASP A O 1
ATOM 1702 N N . MET A 1 208 ? -14.546 -11.304 11.366 1.00 92.62 208 MET A N 1
ATOM 1703 C CA . MET A 1 208 ? -14.332 -10.423 10.217 1.00 92.62 208 MET A CA 1
ATOM 1704 C C . MET A 1 208 ? -15.553 -9.554 9.867 1.00 92.62 208 MET A C 1
ATOM 1706 O O . MET A 1 208 ? -15.382 -8.558 9.170 1.00 92.62 208 MET A O 1
ATOM 1710 N N . ASN A 1 209 ? -16.753 -9.846 10.392 1.00 95.12 209 ASN A N 1
ATOM 1711 C CA . ASN A 1 209 ? -17.917 -8.954 10.267 1.00 95.12 209 ASN A CA 1
ATOM 1712 C C . ASN A 1 209 ? -17.797 -7.686 11.129 1.00 95.12 209 ASN A C 1
ATOM 1714 O O . ASN A 1 209 ? -18.573 -6.748 10.962 1.00 95.12 209 ASN A O 1
ATOM 1718 N N . LYS A 1 210 ? -16.829 -7.659 12.049 1.00 96.44 210 LYS A N 1
ATOM 1719 C CA . LYS A 1 210 ? -16.472 -6.510 12.887 1.00 96.44 210 LYS A CA 1
ATOM 1720 C C . LYS A 1 210 ? -15.211 -5.796 12.399 1.00 96.44 210 LYS A C 1
ATOM 1722 O O . LYS A 1 210 ? -14.625 -5.017 13.146 1.00 96.44 210 LYS A O 1
ATOM 1727 N N . ALA A 1 211 ? -14.758 -6.073 11.177 1.00 96.56 211 ALA A N 1
ATOM 1728 C CA . ALA A 1 211 ? -13.614 -5.408 10.569 1.00 96.56 211 ALA A CA 1
ATOM 1729 C C . ALA A 1 211 ? -14.036 -4.661 9.301 1.00 96.56 211 ALA A C 1
ATOM 1731 O O . ALA A 1 211 ? -14.417 -5.283 8.310 1.00 96.56 211 ALA A O 1
ATOM 1732 N N . PHE A 1 212 ? -13.906 -3.337 9.311 1.00 97.69 212 PHE A N 1
ATOM 1733 C CA . PHE A 1 212 ? -14.280 -2.478 8.190 1.00 97.69 212 PHE A CA 1
ATOM 1734 C C . PHE A 1 212 ? -13.056 -1.807 7.586 1.00 97.69 212 PHE A C 1
ATOM 1736 O O . PHE A 1 212 ? -12.267 -1.183 8.292 1.00 97.69 212 PHE A O 1
ATOM 1743 N N . LEU A 1 213 ? -12.924 -1.891 6.267 1.00 97.44 213 LEU A N 1
ATOM 1744 C CA . LEU A 1 213 ? -11.993 -1.092 5.488 1.00 97.44 213 LEU A CA 1
ATOM 1745 C C . LEU A 1 213 ? -12.716 0.159 4.975 1.00 97.44 213 LEU A C 1
ATOM 1747 O O . LEU A 1 213 ? -13.652 0.058 4.183 1.00 97.44 213 LEU A O 1
ATOM 1751 N N . VAL A 1 214 ? -12.298 1.338 5.423 1.00 97.62 214 VAL A N 1
ATOM 1752 C CA . VAL A 1 214 ? -12.972 2.615 5.152 1.00 97.62 214 VAL A CA 1
ATOM 1753 C C . VAL A 1 214 ? -12.027 3.567 4.425 1.00 97.62 214 VAL A C 1
ATOM 1755 O O . VAL A 1 214 ? -10.840 3.640 4.737 1.00 97.62 214 VAL A O 1
ATOM 1758 N N . GLY A 1 215 ? -12.550 4.327 3.465 1.00 95.25 215 GLY A N 1
ATOM 1759 C CA . GLY A 1 215 ? -11.793 5.366 2.768 1.00 95.25 215 GLY A CA 1
ATOM 1760 C C . GLY A 1 215 ? -11.872 5.229 1.255 1.00 95.25 215 GLY A C 1
ATOM 1761 O O . GLY A 1 215 ? -12.941 4.965 0.710 1.00 95.25 215 GLY A O 1
ATOM 1762 N N . THR A 1 216 ? -10.751 5.416 0.563 1.00 93.12 216 THR A N 1
ATOM 1763 C CA . THR A 1 216 ? -10.671 5.213 -0.897 1.00 93.12 216 THR A CA 1
ATOM 1764 C C . THR A 1 216 ? -9.924 3.921 -1.219 1.00 93.12 216 THR A C 1
ATOM 1766 O O . THR A 1 216 ? -9.433 3.247 -0.314 1.00 93.12 216 THR A O 1
ATOM 1769 N N . ASN A 1 217 ? -9.854 3.534 -2.495 1.00 92.62 217 ASN A N 1
ATOM 1770 C CA . ASN A 1 217 ? -8.982 2.433 -2.904 1.00 92.62 217 ASN A CA 1
ATOM 1771 C C . ASN A 1 217 ? -7.545 2.716 -2.466 1.00 92.62 217 ASN A C 1
ATOM 1773 O O . ASN A 1 217 ? -7.090 3.847 -2.622 1.00 92.62 217 ASN A O 1
ATOM 1777 N N . SER A 1 218 ? -6.830 1.699 -1.991 1.00 93.06 218 SER A N 1
ATOM 1778 C CA . SER A 1 218 ? -5.400 1.833 -1.725 1.00 93.06 218 SER A CA 1
ATOM 1779 C C . SER A 1 218 ? -4.589 1.902 -3.020 1.00 93.06 218 SER A C 1
ATOM 1781 O O . SER A 1 218 ? -5.115 1.852 -4.135 1.00 93.06 218 SER A O 1
ATOM 1783 N N . GLY A 1 219 ? -3.282 2.064 -2.885 1.00 89.12 219 GLY A N 1
ATOM 1784 C CA . GLY A 1 219 ? -2.342 2.189 -3.983 1.00 89.12 219 GLY A CA 1
ATOM 1785 C C . GLY A 1 219 ? -2.062 0.891 -4.746 1.00 89.12 219 GLY A C 1
ATOM 1786 O O . GLY A 1 219 ? -1.834 0.933 -5.953 1.00 89.12 219 GLY A O 1
ATOM 1787 N N . GLY A 1 220 ? -2.139 -0.262 -4.078 1.00 90.06 220 GLY A N 1
ATOM 1788 C CA . GLY A 1 220 ? -1.951 -1.576 -4.684 1.00 90.06 220 GLY A CA 1
ATOM 1789 C C . GLY A 1 220 ? -0.507 -1.893 -5.011 1.00 90.06 220 GLY A C 1
ATOM 1790 O O . GLY A 1 220 ? -0.110 -1.783 -6.166 1.00 90.06 220 GLY A O 1
ATOM 1791 N N . ALA A 1 221 ? 0.237 -2.325 -4.001 1.00 90.06 221 ALA A N 1
ATOM 1792 C CA . ALA A 1 221 ? 1.607 -2.806 -4.101 1.00 90.06 221 ALA A CA 1
ATOM 1793 C C . ALA A 1 221 ? 1.760 -4.042 -3.193 1.00 90.06 221 ALA A C 1
ATOM 1795 O O . ALA A 1 221 ? 2.307 -3.948 -2.103 1.00 90.06 221 ALA A O 1
ATOM 1796 N N . GLN A 1 222 ? 1.212 -5.194 -3.588 1.00 88.75 222 GLN A N 1
ATOM 1797 C CA . GLN A 1 222 ? 1.132 -6.407 -2.747 1.00 88.75 222 GLN A CA 1
ATOM 1798 C C . GLN A 1 222 ? 1.651 -7.675 -3.429 1.00 88.75 222 GLN A C 1
ATOM 1800 O O . GLN A 1 222 ? 1.973 -8.643 -2.743 1.00 88.75 222 GLN A O 1
ATOM 1805 N N . LEU A 1 223 ? 1.720 -7.697 -4.763 1.00 87.62 223 LEU A N 1
ATOM 1806 C CA . LEU A 1 223 ? 2.180 -8.860 -5.529 1.00 87.62 223 LEU A CA 1
ATOM 1807 C C . LEU A 1 223 ? 3.692 -9.031 -5.484 1.00 87.62 223 LEU A C 1
ATOM 1809 O O . LEU A 1 223 ? 4.206 -10.097 -5.824 1.00 87.62 223 LEU A O 1
ATOM 1813 N N . TYR A 1 224 ? 4.407 -7.982 -5.107 1.00 87.69 224 TYR A N 1
ATOM 1814 C CA . TYR A 1 224 ? 5.849 -7.933 -5.166 1.00 87.69 224 TYR A CA 1
ATOM 1815 C C . TYR A 1 224 ? 6.438 -7.588 -3.801 1.00 87.69 224 TYR A C 1
ATOM 1817 O O . TYR A 1 224 ? 5.904 -6.781 -3.046 1.00 87.69 224 TYR A O 1
ATOM 1825 N N . GLY A 1 225 ? 7.558 -8.228 -3.481 1.00 84.06 225 GLY A N 1
ATOM 1826 C CA . GLY A 1 225 ? 8.262 -8.074 -2.215 1.00 84.06 225 GLY A CA 1
ATOM 1827 C C . GLY A 1 225 ? 9.767 -7.969 -2.419 1.00 84.06 225 GLY A C 1
ATOM 1828 O O . GLY A 1 225 ? 10.280 -8.146 -3.527 1.00 84.06 225 GLY A O 1
ATOM 1829 N N . ASN A 1 226 ? 10.483 -7.695 -1.326 1.00 85.81 226 ASN A N 1
ATOM 1830 C CA . ASN A 1 226 ? 11.940 -7.538 -1.296 1.00 85.81 226 ASN A CA 1
ATOM 1831 C C . ASN A 1 226 ? 12.445 -6.569 -2.370 1.00 85.81 226 ASN A C 1
ATOM 1833 O O . ASN A 1 226 ? 12.958 -6.966 -3.423 1.00 85.81 226 ASN A O 1
ATOM 1837 N N . CYS A 1 227 ? 12.287 -5.278 -2.094 1.00 89.25 227 CYS A N 1
ATOM 1838 C CA . CYS A 1 227 ? 12.796 -4.238 -2.970 1.00 89.25 227 CYS A CA 1
ATOM 1839 C C . CYS A 1 227 ? 14.281 -3.987 -2.713 1.00 89.25 227 CYS A C 1
ATOM 1841 O O . CYS A 1 227 ? 14.717 -3.892 -1.566 1.00 89.25 227 CYS A O 1
ATOM 1843 N N . ILE A 1 228 ? 15.045 -3.841 -3.790 1.00 92.88 228 ILE A N 1
ATOM 1844 C CA . ILE A 1 228 ? 16.448 -3.436 -3.738 1.00 92.88 228 ILE A CA 1
ATOM 1845 C C . ILE A 1 228 ? 16.642 -2.127 -4.496 1.00 92.88 228 ILE A C 1
ATOM 1847 O O . ILE A 1 228 ? 15.937 -1.840 -5.467 1.00 92.88 228 ILE A O 1
ATOM 1851 N N . LEU A 1 229 ? 17.634 -1.354 -4.063 1.00 94.75 229 LEU A N 1
ATOM 1852 C CA . LEU A 1 229 ? 18.155 -0.229 -4.826 1.00 94.75 229 LEU A CA 1
ATOM 1853 C C . LEU A 1 229 ? 19.294 -0.731 -5.722 1.00 94.75 229 LEU A C 1
ATOM 1855 O O . LEU A 1 229 ? 20.281 -1.275 -5.227 1.00 94.75 229 LEU A O 1
ATOM 1859 N N . VAL A 1 230 ? 19.169 -0.539 -7.033 1.00 96.62 230 VAL A N 1
ATOM 1860 C CA . VAL A 1 230 ? 20.227 -0.829 -8.010 1.00 96.62 230 VAL A CA 1
ATOM 1861 C C . VAL A 1 230 ? 20.617 0.466 -8.697 1.00 96.62 230 VAL A C 1
ATOM 1863 O O . VAL A 1 230 ? 19.782 1.113 -9.322 1.00 96.62 230 VAL A O 1
ATOM 1866 N N . GLU A 1 231 ? 21.896 0.820 -8.636 1.00 97.12 231 GLU A N 1
ATOM 1867 C CA . GLU A 1 231 ? 22.438 1.985 -9.335 1.00 97.12 231 GLU A CA 1
ATOM 1868 C C . GLU A 1 231 ? 23.471 1.536 -10.373 1.00 97.12 231 GLU A C 1
ATOM 1870 O O . GLU A 1 231 ? 24.390 0.760 -10.088 1.00 97.12 231 GLU A O 1
ATOM 1875 N N . LYS A 1 232 ? 23.292 1.991 -11.615 1.00 95.88 232 LYS A N 1
ATOM 1876 C CA . LYS A 1 232 ? 24.175 1.705 -12.748 1.00 95.88 232 LYS A CA 1
ATOM 1877 C C . LYS A 1 232 ? 24.318 2.972 -13.579 1.00 95.88 232 LYS A C 1
ATOM 1879 O O . LYS A 1 232 ? 23.406 3.337 -14.316 1.00 95.88 232 LYS A O 1
ATOM 1884 N N . GLU A 1 233 ? 25.487 3.600 -13.489 1.00 94.56 233 GLU A N 1
ATOM 1885 C CA . GLU A 1 233 ? 25.760 4.883 -14.151 1.00 94.56 233 GLU A CA 1
ATOM 1886 C C . GLU A 1 233 ? 24.713 5.933 -13.736 1.00 94.56 233 GLU A C 1
ATOM 1888 O O . GLU A 1 233 ? 24.523 6.153 -12.544 1.00 94.56 233 GLU A O 1
ATOM 1893 N N . ASN A 1 234 ? 24.027 6.564 -14.688 1.00 93.88 234 ASN A N 1
ATOM 1894 C CA . ASN A 1 234 ? 22.966 7.540 -14.437 1.00 93.88 234 ASN A CA 1
ATOM 1895 C C . ASN A 1 234 ? 21.578 6.912 -14.232 1.00 93.88 234 ASN A C 1
ATOM 1897 O O . ASN A 1 234 ? 20.607 7.655 -14.092 1.00 93.88 234 ASN A O 1
ATOM 1901 N N . VAL A 1 235 ? 21.457 5.579 -14.235 1.00 96.00 235 VAL A N 1
ATOM 1902 C CA . VAL A 1 235 ? 20.177 4.880 -14.075 1.00 96.00 235 VAL A CA 1
ATOM 1903 C C . VAL A 1 235 ? 20.067 4.287 -12.676 1.00 96.00 235 VAL A C 1
ATOM 1905 O O . VAL A 1 235 ? 20.941 3.536 -12.234 1.00 96.00 235 VAL A O 1
ATOM 1908 N N . ARG A 1 236 ? 18.965 4.589 -11.992 1.00 97.06 236 ARG A N 1
ATOM 1909 C CA . ARG A 1 236 ? 18.649 4.061 -10.662 1.00 97.06 236 ARG A CA 1
ATOM 1910 C C . ARG A 1 236 ? 17.325 3.320 -10.694 1.00 97.06 236 ARG A C 1
ATOM 1912 O O . ARG A 1 236 ? 16.373 3.764 -11.333 1.00 97.06 236 ARG A O 1
ATOM 1919 N N . PHE A 1 237 ? 17.273 2.201 -9.993 1.00 95.75 237 PHE A N 1
ATOM 1920 C CA . PHE A 1 237 ? 16.090 1.366 -9.870 1.00 95.75 237 PHE A CA 1
ATOM 1921 C C . PHE A 1 237 ? 15.796 1.151 -8.399 1.00 95.75 237 PHE A C 1
ATOM 1923 O O . PHE A 1 237 ? 16.688 0.760 -7.652 1.00 95.75 237 PHE A O 1
ATOM 1930 N N . PHE A 1 238 ? 14.542 1.319 -8.012 1.00 93.44 238 PHE A N 1
ATOM 1931 C CA . PHE A 1 238 ? 13.999 0.662 -6.834 1.00 93.44 238 PHE A CA 1
ATOM 1932 C C . PHE A 1 238 ? 13.079 -0.429 -7.364 1.00 93.44 238 PHE A C 1
ATOM 1934 O O . PHE A 1 238 ? 12.070 -0.112 -7.987 1.00 93.44 238 PHE A O 1
ATOM 1941 N N . LEU A 1 239 ? 13.487 -1.693 -7.256 1.00 93.31 239 LEU A N 1
ATOM 1942 C CA . LEU A 1 239 ? 12.802 -2.793 -7.936 1.00 93.31 239 LEU A CA 1
ATOM 1943 C C . LEU A 1 239 ? 12.552 -3.960 -6.987 1.00 93.31 239 LEU A C 1
ATOM 1945 O O . LEU A 1 239 ? 13.448 -4.299 -6.206 1.00 93.31 239 LEU A O 1
ATOM 1949 N N . PRO A 1 240 ? 11.383 -4.609 -7.068 1.00 92.69 240 PRO A N 1
ATOM 1950 C CA . PRO A 1 240 ? 11.151 -5.836 -6.339 1.00 92.69 240 PRO A CA 1
ATOM 1951 C C . PRO A 1 240 ? 11.842 -7.021 -7.013 1.00 92.69 240 PRO A C 1
ATOM 1953 O O . PRO A 1 240 ? 11.818 -7.198 -8.236 1.00 92.69 240 PRO A O 1
ATOM 1956 N N . THR A 1 241 ? 12.448 -7.854 -6.178 1.00 94.00 241 THR A N 1
ATOM 1957 C CA . THR A 1 241 ? 13.210 -9.042 -6.596 1.00 94.00 241 THR A CA 1
ATOM 1958 C C . THR A 1 241 ? 12.454 -10.336 -6.357 1.00 94.00 241 THR A C 1
ATOM 1960 O O . THR A 1 241 ? 12.863 -11.390 -6.836 1.00 94.00 241 THR A O 1
ATOM 1963 N N . THR A 1 242 ? 11.346 -10.275 -5.620 1.00 91.19 242 THR A N 1
ATOM 1964 C CA . THR A 1 242 ? 10.517 -11.434 -5.300 1.00 91.19 242 THR A CA 1
ATOM 1965 C C . THR A 1 242 ? 9.079 -11.166 -5.717 1.00 91.19 242 THR A C 1
ATOM 1967 O O . THR A 1 242 ? 8.534 -10.099 -5.435 1.00 91.19 242 THR A O 1
ATOM 1970 N N . ARG A 1 243 ? 8.459 -12.147 -6.372 1.00 88.50 243 ARG A N 1
ATOM 1971 C CA . ARG A 1 243 ? 7.014 -12.185 -6.589 1.00 88.50 243 ARG A CA 1
ATOM 1972 C C . ARG A 1 243 ? 6.370 -13.002 -5.475 1.00 88.50 243 ARG A C 1
ATOM 1974 O O . ARG A 1 243 ? 6.901 -14.034 -5.077 1.00 88.50 243 ARG A O 1
ATOM 1981 N N . MET A 1 244 ? 5.257 -12.518 -4.951 1.00 84.06 244 MET A N 1
ATOM 1982 C CA . MET A 1 244 ? 4.568 -13.059 -3.784 1.00 84.06 244 MET A CA 1
ATOM 1983 C C . MET A 1 244 ? 3.333 -13.862 -4.216 1.00 84.06 244 MET A C 1
ATOM 1985 O O . MET A 1 244 ? 2.220 -13.569 -3.797 1.00 84.06 244 MET A O 1
ATOM 1989 N N . ASP A 1 245 ? 3.536 -14.869 -5.073 1.00 75.56 245 ASP A N 1
ATOM 1990 C CA . ASP A 1 245 ? 2.446 -15.661 -5.674 1.00 75.56 245 ASP A CA 1
ATOM 1991 C C . ASP A 1 245 ? 1.674 -16.524 -4.667 1.00 75.56 245 ASP A C 1
ATOM 1993 O O . ASP A 1 245 ? 0.487 -16.780 -4.854 1.00 75.56 245 ASP A O 1
ATOM 1997 N N . ASP A 1 246 ? 2.329 -16.936 -3.580 1.00 66.88 246 ASP A N 1
ATOM 1998 C CA . ASP A 1 246 ? 1.721 -17.755 -2.524 1.00 66.88 246 ASP A CA 1
ATOM 1999 C C . ASP A 1 246 ? 0.946 -16.922 -1.490 1.00 66.88 246 ASP A C 1
ATOM 2001 O O . ASP A 1 246 ? 0.420 -17.458 -0.511 1.00 66.88 246 ASP A O 1
ATOM 2005 N N . VAL A 1 247 ? 0.896 -15.598 -1.658 1.00 66.88 247 VAL A N 1
ATOM 2006 C CA . VAL A 1 247 ? 0.156 -14.738 -0.739 1.00 66.88 247 VAL A CA 1
ATOM 2007 C C . VAL A 1 247 ? -1.309 -14.767 -1.118 1.00 66.88 247 VAL A C 1
ATOM 2009 O O . VAL A 1 247 ? -1.699 -14.375 -2.214 1.00 66.88 247 VAL 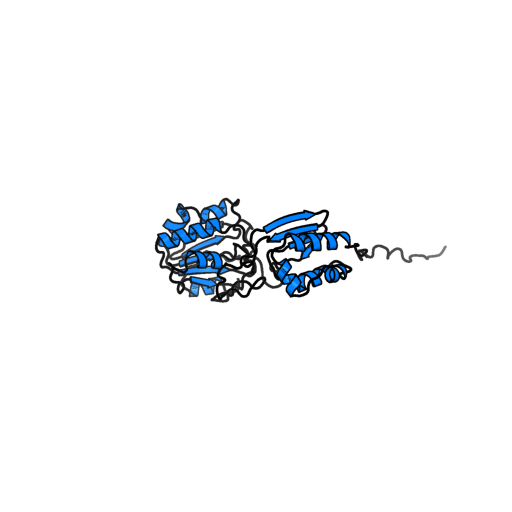A O 1
ATOM 2012 N N . GLU A 1 248 ? -2.131 -15.211 -0.174 1.00 73.38 248 GLU A N 1
ATOM 2013 C CA . GLU A 1 248 ? -3.578 -15.125 -0.279 1.00 73.38 248 GLU A CA 1
ATOM 2014 C C . GLU A 1 248 ? -3.989 -13.656 -0.387 1.00 73.38 248 GLU A C 1
ATOM 2016 O O . GLU A 1 248 ? -3.969 -12.894 0.584 1.00 73.38 248 GLU A O 1
ATOM 2021 N N . LEU A 1 249 ? -4.319 -13.251 -1.608 1.00 75.94 249 LEU A N 1
ATOM 2022 C CA . LEU A 1 249 ? -4.884 -11.944 -1.876 1.00 75.94 249 LEU A CA 1
ATOM 2023 C C . LEU A 1 249 ? -6.355 -11.989 -1.495 1.00 75.94 249 LEU A C 1
ATOM 2025 O O . LEU A 1 249 ? -7.111 -12.864 -1.915 1.00 75.94 249 LEU A O 1
ATOM 2029 N N . ILE A 1 250 ? -6.750 -11.025 -0.679 1.00 81.88 250 ILE A N 1
ATOM 2030 C CA . ILE A 1 250 ? -8.124 -10.880 -0.215 1.00 81.88 250 ILE A CA 1
ATOM 2031 C C . ILE A 1 250 ? -8.990 -10.509 -1.423 1.00 81.88 250 ILE A C 1
ATOM 2033 O O . ILE A 1 250 ? -8.544 -9.733 -2.263 1.00 81.88 250 ILE A O 1
ATOM 2037 N N . GLU A 1 251 ? -10.238 -10.982 -1.485 1.00 84.00 251 GLU A N 1
ATOM 2038 C CA . GLU A 1 251 ? -11.201 -10.682 -2.567 1.00 84.00 251 GLU A CA 1
ATOM 2039 C C . GLU A 1 251 ? -11.327 -9.177 -2.881 1.00 84.00 251 GLU A C 1
ATOM 2041 O O . GLU A 1 251 ? -11.627 -8.781 -4.005 1.00 84.00 251 GLU A O 1
ATOM 2046 N N . LYS A 1 252 ? -11.035 -8.321 -1.897 1.00 87.44 252 LYS A N 1
ATOM 2047 C CA . LYS A 1 252 ? -11.033 -6.861 -2.036 1.00 87.44 252 LYS A CA 1
ATOM 2048 C C . LYS A 1 252 ? -9.868 -6.311 -2.869 1.00 87.44 252 LYS A C 1
ATOM 2050 O O . LYS A 1 252 ? -9.914 -5.141 -3.232 1.00 87.44 252 LYS A O 1
ATOM 2055 N N . TYR A 1 253 ? -8.817 -7.088 -3.129 1.00 91.75 253 TYR A N 1
ATOM 2056 C CA . TYR A 1 253 ? -7.639 -6.648 -3.873 1.00 91.75 253 TYR A CA 1
ATOM 2057 C C . TYR A 1 253 ? -7.892 -6.677 -5.383 1.00 91.75 253 TYR A C 1
ATOM 2059 O O . TYR A 1 253 ? -8.012 -7.735 -5.995 1.00 91.75 253 TYR A O 1
ATOM 2067 N N . GLU A 1 254 ? -7.920 -5.503 -6.008 1.00 90.50 254 GLU A N 1
ATOM 2068 C CA . GLU A 1 254 ? -8.195 -5.342 -7.441 1.00 90.50 254 GLU A CA 1
ATOM 2069 C C . GLU A 1 254 ? -6.930 -5.431 -8.317 1.00 90.50 254 GLU A C 1
ATOM 2071 O O . GLU A 1 254 ? -7.015 -5.343 -9.548 1.00 90.50 254 GLU A O 1
ATOM 2076 N N . GLY A 1 255 ? -5.757 -5.609 -7.700 1.00 87.44 255 GLY A N 1
ATOM 2077 C CA . GLY A 1 255 ? -4.467 -5.771 -8.369 1.00 87.44 255 GLY A CA 1
ATOM 2078 C C . GLY A 1 255 ? -3.474 -4.630 -8.131 1.00 87.44 255 GLY A C 1
ATOM 2079 O O . GLY A 1 255 ? -3.783 -3.602 -7.519 1.00 87.44 255 GLY A O 1
ATOM 2080 N N . GLU A 1 256 ? -2.264 -4.815 -8.663 1.00 86.44 256 GLU A N 1
ATOM 2081 C CA . GLU A 1 256 ? -1.205 -3.801 -8.667 1.00 86.44 256 GLU A CA 1
ATOM 2082 C C . GLU A 1 256 ? -1.688 -2.507 -9.320 1.00 86.44 256 GLU A C 1
ATOM 2084 O O . GLU A 1 256 ? -2.336 -2.524 -10.371 1.00 86.44 256 GLU A O 1
ATOM 2089 N N . GLY A 1 257 ? -1.403 -1.389 -8.661 1.00 84.00 257 GLY A N 1
ATOM 2090 C CA . GLY A 1 257 ? -1.838 -0.060 -9.065 1.00 84.00 257 GLY A CA 1
ATOM 2091 C C . GLY A 1 257 ? -3.332 0.186 -8.860 1.00 84.00 257 GLY A C 1
ATOM 2092 O O . GLY A 1 257 ? -3.817 1.247 -9.232 1.00 84.00 257 GLY A O 1
ATOM 2093 N N . LYS A 1 258 ? -4.107 -0.749 -8.297 1.00 87.44 258 LYS A N 1
ATOM 2094 C CA . LYS A 1 258 ? -5.547 -0.584 -8.003 1.00 87.44 258 LYS A CA 1
ATOM 2095 C C . LYS A 1 258 ? -5.874 -0.756 -6.524 1.00 87.44 258 LYS A C 1
ATOM 2097 O O . LYS A 1 258 ? -6.744 -0.045 -6.030 1.00 87.44 258 LYS A O 1
ATOM 2102 N N . GLY A 1 259 ? -5.131 -1.623 -5.842 1.00 90.75 259 GLY A N 1
ATOM 2103 C CA . GLY A 1 259 ? -5.184 -1.783 -4.395 1.00 90.75 259 GLY A CA 1
ATOM 2104 C C . GLY A 1 259 ? -6.426 -2.496 -3.897 1.00 90.75 259 GLY A C 1
ATOM 2105 O O . GLY A 1 2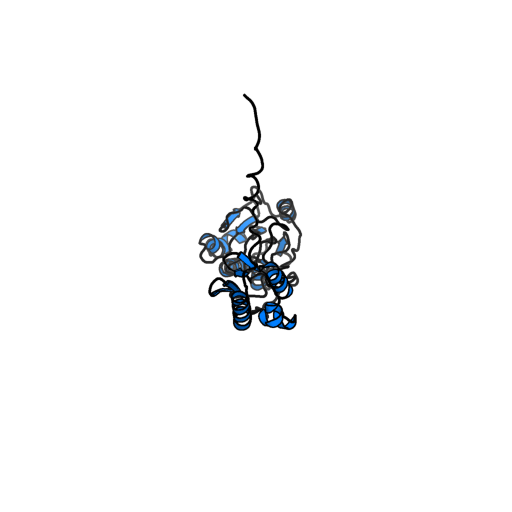59 ? -7.143 -3.153 -4.649 1.00 90.75 259 GLY A O 1
ATOM 2106 N N . TYR A 1 260 ? -6.648 -2.392 -2.595 1.00 93.12 260 TYR A N 1
ATOM 2107 C CA . TYR A 1 260 ? -7.827 -2.885 -1.915 1.00 93.12 260 TYR A CA 1
ATOM 2108 C C . TYR A 1 260 ? -8.970 -1.898 -2.081 1.00 93.12 260 TYR A C 1
ATOM 2110 O O . TYR A 1 260 ? -8.833 -0.714 -1.764 1.00 93.12 260 TYR A O 1
ATOM 2118 N N . LYS A 1 261 ? -10.115 -2.402 -2.525 1.00 94.81 261 LYS A N 1
ATOM 2119 C CA . LYS A 1 261 ? -11.377 -1.678 -2.501 1.00 94.81 261 LYS A CA 1
ATOM 2120 C C . LYS A 1 261 ? -11.907 -1.602 -1.060 1.00 94.81 261 LYS A C 1
ATOM 2122 O O . LYS A 1 261 ? -11.932 -2.633 -0.383 1.00 94.81 261 LYS A O 1
ATOM 2127 N N . PRO A 1 262 ? -12.340 -0.423 -0.579 1.00 95.62 262 PRO A N 1
ATOM 2128 C CA . PRO A 1 262 ? -12.911 -0.292 0.757 1.00 95.62 262 PRO A CA 1
ATOM 2129 C C . PRO A 1 262 ? -14.291 -0.960 0.840 1.00 95.62 262 PRO A C 1
ATOM 2131 O O . PRO A 1 262 ? -15.021 -1.028 -0.151 1.00 95.62 262 PRO A O 1
ATOM 2134 N N . ASP A 1 263 ? -14.670 -1.391 2.042 1.00 96.94 263 ASP A N 1
ATOM 2135 C CA . ASP A 1 263 ? -16.046 -1.791 2.362 1.00 96.94 263 ASP A CA 1
ATOM 2136 C C . ASP A 1 263 ? -16.988 -0.595 2.286 1.00 96.94 263 ASP A C 1
ATOM 2138 O O . ASP A 1 263 ? -18.105 -0.689 1.779 1.00 96.94 263 ASP A O 1
ATOM 2142 N N . ILE A 1 264 ? -16.514 0.547 2.788 1.00 97.50 264 ILE A N 1
ATOM 2143 C CA . ILE A 1 264 ? -17.273 1.789 2.843 1.00 97.50 264 ILE A CA 1
ATOM 2144 C C . ILE A 1 264 ? -16.421 2.889 2.228 1.00 97.50 264 ILE A C 1
ATOM 2146 O O . ILE A 1 264 ? -15.382 3.283 2.765 1.00 97.50 264 ILE A O 1
ATOM 2150 N N . TYR A 1 265 ? -16.871 3.382 1.076 1.00 96.12 265 TYR A N 1
ATOM 2151 C CA . TYR A 1 265 ? -16.203 4.480 0.399 1.00 96.12 265 TYR A CA 1
ATOM 2152 C C . TYR A 1 265 ? -16.379 5.783 1.187 1.00 96.12 265 TYR A C 1
ATOM 2154 O O . TYR A 1 265 ? -17.504 6.187 1.485 1.00 96.12 265 TYR A O 1
ATOM 2162 N N . ALA A 1 266 ? -15.270 6.456 1.477 1.00 93.81 266 ALA A N 1
ATOM 2163 C CA . ALA A 1 266 ? -15.241 7.746 2.147 1.00 93.81 266 ALA A CA 1
ATOM 2164 C C . ALA A 1 266 ? -14.073 8.599 1.631 1.00 93.81 266 ALA A C 1
ATOM 2166 O O . ALA A 1 266 ? -12.972 8.102 1.388 1.00 93.81 266 ALA A O 1
ATOM 2167 N N . THR A 1 267 ? -14.306 9.896 1.478 1.00 89.56 267 THR A N 1
ATOM 2168 C CA . THR A 1 267 ? -13.279 10.894 1.164 1.00 89.56 267 THR A CA 1
ATOM 2169 C C . THR A 1 267 ? -12.881 11.631 2.437 1.00 89.56 267 THR A C 1
ATOM 2171 O O . THR A 1 267 ? -13.556 11.526 3.457 1.00 89.56 267 THR A O 1
ATOM 2174 N N . LYS A 1 268 ? -11.799 12.418 2.407 1.00 86.69 268 LYS A N 1
ATOM 2175 C CA . LYS A 1 268 ? -11.346 13.190 3.578 1.00 86.69 268 LYS A CA 1
ATOM 2176 C C . LYS A 1 268 ? -12.470 14.035 4.200 1.00 86.69 268 LYS A C 1
ATOM 2178 O O . LYS A 1 268 ? -12.512 14.185 5.416 1.00 86.69 268 LYS A O 1
ATOM 2183 N N . GLU A 1 269 ? -13.367 14.562 3.372 1.00 88.56 269 GLU A N 1
ATOM 2184 C CA . GLU A 1 269 ? -14.447 15.469 3.759 1.00 88.56 269 GLU A CA 1
ATOM 2185 C C . GLU A 1 269 ? -15.546 14.784 4.580 1.00 88.56 269 GLU A C 1
ATOM 2187 O O . GLU A 1 269 ? -16.100 15.418 5.473 1.00 88.56 269 GLU A O 1
ATOM 2192 N N . ASN A 1 270 ? -15.851 13.510 4.308 1.00 93.50 270 ASN A N 1
ATOM 2193 C CA . ASN A 1 270 ? -16.911 12.767 5.004 1.00 93.50 270 ASN A CA 1
ATOM 2194 C C . ASN A 1 270 ? -16.389 11.614 5.877 1.00 93.50 270 ASN A C 1
ATOM 2196 O O . ASN A 1 270 ? -17.169 10.962 6.565 1.00 93.50 270 ASN A O 1
ATOM 2200 N N . LEU A 1 271 ? -15.075 11.371 5.882 1.00 94.50 271 LEU A N 1
ATOM 2201 C CA . LEU A 1 271 ? -14.450 10.243 6.571 1.00 94.50 271 LEU A CA 1
ATOM 2202 C C . LEU A 1 271 ? -14.808 10.177 8.055 1.00 94.50 271 LEU A C 1
ATOM 2204 O O . LEU A 1 271 ? -15.132 9.106 8.562 1.00 94.50 271 LEU A O 1
ATOM 2208 N N . LYS A 1 272 ? -14.781 11.325 8.739 1.00 96.38 272 LYS A N 1
ATOM 2209 C CA . LYS A 1 272 ? -15.133 11.408 10.158 1.00 96.38 272 LYS A CA 1
ATOM 2210 C C . LYS A 1 272 ? -16.572 10.961 10.410 1.00 96.38 272 LYS A C 1
ATOM 2212 O O . LYS A 1 272 ? -16.790 10.080 11.230 1.00 96.38 272 LYS A O 1
ATOM 2217 N N . GLU A 1 273 ? -17.515 11.532 9.665 1.00 97.25 273 GLU A N 1
ATOM 2218 C CA . GLU A 1 273 ? -18.943 11.220 9.772 1.00 97.25 273 GLU A CA 1
ATOM 2219 C C . GLU A 1 273 ? -19.211 9.737 9.490 1.00 97.25 273 GLU A C 1
ATOM 2221 O O . GLU A 1 273 ? -19.955 9.087 10.217 1.00 97.25 273 GLU A O 1
ATOM 2226 N N . VAL A 1 274 ? -18.567 9.172 8.465 1.00 97.88 274 VAL A N 1
ATOM 2227 C CA . VAL A 1 274 ? -18.696 7.748 8.127 1.00 97.88 274 VAL A CA 1
ATOM 2228 C C . VAL A 1 274 ? -18.237 6.855 9.281 1.00 97.88 274 VAL A C 1
ATOM 2230 O O . VAL A 1 274 ? -18.928 5.896 9.614 1.00 97.88 274 VAL A O 1
ATOM 2233 N N . ILE A 1 275 ? -17.097 7.165 9.904 1.00 98.38 275 ILE A N 1
ATOM 2234 C CA . ILE A 1 275 ? -16.569 6.384 11.030 1.00 98.38 275 ILE A CA 1
ATOM 2235 C C . ILE A 1 275 ? -17.446 6.557 12.281 1.00 98.38 275 ILE A C 1
ATOM 2237 O O . ILE A 1 275 ? -17.728 5.578 12.970 1.00 98.38 275 ILE A O 1
ATOM 2241 N N . GLU A 1 276 ? -17.938 7.767 12.548 1.00 98.12 276 GLU A N 1
ATOM 2242 C CA . GLU A 1 276 ? -18.861 8.034 13.661 1.00 98.12 276 GLU A CA 1
ATOM 2243 C C . GLU A 1 276 ? -20.210 7.318 13.474 1.00 98.12 276 GLU A C 1
ATOM 2245 O O . GLU A 1 276 ? -20.760 6.782 14.435 1.00 98.12 276 GLU A O 1
ATOM 2250 N N . ASN A 1 277 ? -20.703 7.193 12.237 1.00 98.19 277 ASN A N 1
ATOM 2251 C CA . ASN A 1 277 ? -21.907 6.420 11.909 1.00 98.19 277 ASN A CA 1
ATOM 2252 C C . ASN A 1 277 ? -21.740 4.902 12.113 1.00 98.19 277 ASN A C 1
ATOM 2254 O O . ASN A 1 277 ? -22.740 4.190 12.216 1.00 98.19 277 ASN A O 1
ATOM 2258 N N . LEU A 1 278 ? -20.502 4.401 12.201 1.00 98.00 278 LEU A N 1
ATOM 2259 C CA . LEU A 1 278 ? -20.211 3.026 12.626 1.00 98.00 278 LEU A CA 1
ATOM 2260 C C . LEU A 1 278 ? -20.199 2.869 14.155 1.00 98.00 278 LEU A C 1
ATOM 2262 O O . LEU A 1 278 ? -20.152 1.741 14.633 1.00 98.00 278 LEU A O 1
ATOM 2266 N N . GLY A 1 279 ? -20.270 3.973 14.908 1.00 98.06 279 GLY A N 1
ATOM 2267 C CA . GLY A 1 279 ? -20.364 4.005 16.370 1.00 98.06 279 GLY A CA 1
ATOM 2268 C C . GLY A 1 279 ? -19.086 4.427 17.104 1.00 98.06 279 GLY A C 1
ATOM 2269 O O . GLY A 1 279 ? -19.099 4.505 18.335 1.00 98.06 279 GLY A O 1
ATOM 2270 N N . ALA A 1 280 ? -17.999 4.720 16.385 1.00 98.25 280 ALA A N 1
ATOM 2271 C CA . ALA A 1 280 ? -16.740 5.160 16.981 1.00 98.25 280 ALA A CA 1
ATOM 2272 C C . ALA A 1 280 ? -16.776 6.659 17.337 1.00 98.25 280 ALA A C 1
ATOM 2274 O O . ALA A 1 280 ? -16.996 7.504 16.474 1.00 98.25 280 ALA A O 1
ATOM 2275 N N . ASP A 1 281 ? -16.521 7.012 18.598 1.00 98.19 281 ASP A N 1
ATOM 2276 C CA . ASP A 1 281 ? -16.370 8.402 19.036 1.00 98.19 281 ASP A CA 1
ATOM 2277 C C . ASP A 1 281 ? -15.032 8.982 18.557 1.00 98.19 281 ASP A C 1
ATOM 2279 O O . ASP A 1 281 ? -13.963 8.582 19.026 1.00 98.19 281 ASP A O 1
ATOM 2283 N N . LEU A 1 282 ? -15.091 9.976 17.665 1.00 97.31 282 LEU A N 1
ATOM 2284 C CA . LEU A 1 282 ? -13.923 10.689 17.145 1.00 97.31 282 LEU A CA 1
ATOM 2285 C C . LEU A 1 282 ? -13.781 12.122 17.692 1.00 97.31 282 LEU A C 1
ATOM 2287 O O . LEU A 1 282 ? -13.218 13.021 17.043 1.00 97.31 282 LEU A O 1
ATOM 2291 N N . SER A 1 283 ? -14.283 12.370 18.902 1.00 96.50 283 SER A N 1
ATOM 2292 C CA . SER A 1 283 ? -14.208 13.673 19.564 1.00 96.50 283 SER A CA 1
ATOM 2293 C C . SER A 1 283 ? -12.770 14.193 19.683 1.00 96.50 283 SER A C 1
ATOM 2295 O O . SER A 1 283 ? -11.869 13.581 20.261 1.00 96.50 283 SER A O 1
ATOM 2297 N N . GLY A 1 284 ? -12.542 15.383 19.120 1.00 93.44 284 GLY A N 1
ATOM 2298 C CA . GLY A 1 284 ? -11.236 16.043 19.098 1.00 93.44 284 GLY A CA 1
ATOM 2299 C C . GLY A 1 284 ? -10.176 15.366 18.218 1.00 93.44 284 GLY A C 1
ATOM 2300 O O . GLY A 1 284 ? -8.990 15.617 18.433 1.00 93.44 284 GLY A O 1
ATOM 2301 N N . ILE A 1 285 ? -10.568 14.498 17.285 1.00 93.62 285 ILE A N 1
ATOM 2302 C CA . ILE A 1 285 ? -9.709 14.011 16.198 1.00 93.62 285 ILE A CA 1
ATOM 2303 C C . ILE A 1 285 ? -9.978 14.854 14.947 1.00 93.62 285 ILE A C 1
ATOM 2305 O O . ILE A 1 285 ? -11.137 15.098 14.587 1.00 93.62 285 ILE A O 1
ATOM 2309 N N . GLU A 1 286 ? -8.897 15.302 14.307 1.00 89.25 286 GLU A N 1
ATOM 2310 C CA . GLU A 1 286 ? -8.899 16.071 13.061 1.00 89.25 286 GLU A CA 1
ATOM 2311 C C . GLU A 1 286 ? -8.265 15.250 11.937 1.00 89.25 286 GLU A C 1
ATOM 2313 O O . GLU A 1 286 ? -7.156 14.738 12.087 1.00 89.25 286 GLU A O 1
ATOM 2318 N N . PHE A 1 287 ? -8.938 15.175 10.790 1.00 85.06 287 PHE A N 1
ATOM 2319 C CA . PHE A 1 287 ? -8.416 14.518 9.595 1.00 85.06 287 PHE A CA 1
ATOM 2320 C C . PHE A 1 287 ? -7.705 15.555 8.720 1.00 85.06 287 PHE A C 1
ATOM 2322 O O . PHE A 1 287 ? -8.349 16.420 8.120 1.00 85.06 287 PHE A O 1
ATOM 2329 N N . ARG A 1 288 ? -6.372 15.479 8.655 1.00 77.81 288 ARG A N 1
ATOM 2330 C CA . ARG A 1 288 ? -5.514 16.405 7.902 1.00 77.81 288 ARG A CA 1
ATOM 2331 C C . ARG A 1 288 ? -4.964 15.781 6.624 1.00 77.81 288 ARG A C 1
ATOM 2333 O O . ARG A 1 288 ? -4.697 14.561 6.588 1.00 77.81 288 ARG A O 1
#

Nearest PDB structures (foldseek):
  8sxe-assembly1_A  TM=6.148E-01  e=3.470E-05  Pseudomonas aeruginosa
  3k50-assembly1_A  TM=6.395E-01  e=2.249E-05  Bacteroides fragilis NCTC 9343
  7vok-assembly1_A  TM=3.527E-01  e=2.598E-01  Mycobacterium tuberculosis
  5lnn-assembly1_A  TM=4.908E-01  e=1.886E+00  Arabidopsis thaliana

Radius of gyration: 24.41 Å; Cα contacts (8 Å, |Δi|>4): 568; chains: 1; bounding box: 48×87×65 Å